Protein AF-A0A948FLT1-F1 (afdb_monomer)

Sequence (297 aa):
MRNCTRHIGRLGTGLVLLALLFSCSDPNAQAPTENQVHGSGWDSAHGALSVADPFGCTSCHGTDYTGSGGAVSCYSCHYDGPPFSAHPANWTSPFTDHRAYVNANGFSSCSLSACHGASPFVGGGLTAPSCGTADYTNNSGSTFTCHAGHISGPNWLLPAAHVADAINDITRCWTCHALTAPSPIPAATTCRVCHAASDPFMVQGSCSSCHNNPPDGNGPAGNVRPNRSGEHNRHVNGEGFGCATCHQGFGSDTLGHWYPDPLTPADVQFAATIAMTYDGTNCNGTCHGKNHNPESW

Radius of gyration: 36.01 Å; Cα contacts (8 Å, |Δi|>4): 371; chains: 1; bounding box: 111×36×107 Å

pLDDT: mean 72.48, std 13.18, range [30.59, 91.06]

Structure (mmCIF, N/CA/C/O backbone):
data_AF-A0A948FLT1-F1
#
_entry.id   AF-A0A948FLT1-F1
#
loop_
_atom_site.group_PDB
_atom_site.id
_atom_site.type_symbol
_atom_site.label_atom_id
_atom_site.label_alt_id
_atom_site.label_comp_id
_atom_site.label_asym_id
_atom_site.label_entity_id
_atom_site.label_seq_id
_atom_site.pdbx_PDB_ins_code
_atom_site.Cartn_x
_atom_site.Cartn_y
_atom_site.Cartn_z
_atom_site.occupancy
_atom_site.B_iso_or_equiv
_atom_site.auth_seq_id
_atom_site.auth_comp_id
_atom_site.auth_asym_id
_atom_site.auth_atom_id
_atom_site.pdbx_PDB_model_num
ATOM 1 N N . MET A 1 1 ? 78.918 20.698 -62.521 1.00 34.88 1 MET A N 1
ATOM 2 C CA . MET A 1 1 ? 78.759 20.779 -63.991 1.00 34.88 1 MET A CA 1
ATOM 3 C C . MET A 1 1 ? 78.134 19.480 -64.473 1.00 34.88 1 MET A C 1
ATOM 5 O O . MET A 1 1 ? 78.440 18.448 -63.900 1.00 34.88 1 MET A O 1
ATOM 9 N N . ARG A 1 2 ? 77.197 19.596 -65.421 1.00 41.81 2 ARG A N 1
ATOM 10 C CA . ARG A 1 2 ? 76.353 18.578 -66.081 1.00 41.81 2 ARG A CA 1
ATOM 11 C C . ARG A 1 2 ? 76.831 17.119 -65.972 1.00 41.81 2 ARG A C 1
ATOM 13 O O . ARG A 1 2 ? 77.979 16.843 -66.284 1.00 41.81 2 ARG A O 1
ATOM 20 N N . ASN A 1 3 ? 75.900 16.194 -65.716 1.00 30.59 3 ASN A N 1
ATOM 21 C CA . ASN A 1 3 ? 75.548 15.199 -66.732 1.00 30.59 3 ASN A CA 1
ATOM 22 C C . ASN A 1 3 ? 74.251 14.450 -66.411 1.00 30.59 3 ASN A C 1
ATOM 24 O O . ASN A 1 3 ? 74.023 13.962 -65.312 1.00 30.59 3 ASN A O 1
ATOM 28 N N . CYS A 1 4 ? 73.411 14.399 -67.438 1.00 37.47 4 CYS A N 1
ATOM 29 C CA . CYS A 1 4 ? 72.173 13.654 -67.536 1.00 37.47 4 CYS A CA 1
ATOM 30 C C . CYS A 1 4 ? 72.506 12.360 -68.291 1.00 37.47 4 CYS A C 1
ATOM 32 O O . CYS A 1 4 ? 73.076 12.436 -69.378 1.00 37.47 4 CYS A O 1
ATOM 34 N N . THR A 1 5 ? 72.181 11.188 -67.748 1.00 44.03 5 THR A N 1
ATOM 35 C CA . THR A 1 5 ? 72.150 9.933 -68.515 1.00 44.03 5 THR A CA 1
ATOM 36 C C . THR A 1 5 ? 70.993 9.065 -68.037 1.00 44.03 5 THR A C 1
ATOM 38 O O . THR A 1 5 ? 70.768 8.875 -66.846 1.00 44.03 5 THR A O 1
ATOM 41 N N . ARG A 1 6 ? 70.213 8.613 -69.021 1.00 44.50 6 ARG A N 1
ATOM 42 C CA . ARG A 1 6 ? 69.030 7.759 -68.910 1.00 44.50 6 ARG A CA 1
ATOM 43 C C . ARG A 1 6 ? 69.408 6.346 -68.463 1.00 44.50 6 ARG A C 1
ATOM 45 O O . ARG A 1 6 ? 70.319 5.765 -69.042 1.00 44.50 6 ARG A O 1
ATOM 52 N N . HIS A 1 7 ? 68.569 5.739 -67.627 1.00 35.59 7 HIS A N 1
ATOM 53 C CA . HIS A 1 7 ? 68.335 4.296 -67.664 1.00 35.59 7 HIS A CA 1
ATOM 54 C C . HIS A 1 7 ? 66.838 4.016 -67.818 1.00 35.59 7 HIS A C 1
ATOM 56 O O . HIS A 1 7 ? 66.019 4.398 -66.989 1.00 35.59 7 HIS A O 1
ATOM 62 N N . ILE A 1 8 ? 66.501 3.371 -68.934 1.00 49.19 8 ILE A N 1
ATOM 63 C CA . ILE A 1 8 ? 65.224 2.702 -69.186 1.00 49.19 8 ILE A CA 1
ATOM 64 C C . ILE A 1 8 ? 65.390 1.274 -68.658 1.00 49.19 8 ILE A C 1
ATOM 66 O O . ILE A 1 8 ? 66.341 0.596 -69.046 1.00 49.19 8 ILE A O 1
ATOM 70 N N . GLY A 1 9 ? 64.478 0.813 -67.800 1.00 35.22 9 GLY A N 1
ATOM 71 C CA . GLY A 1 9 ? 64.552 -0.522 -67.208 1.00 35.22 9 GLY A CA 1
ATOM 72 C C . GLY A 1 9 ? 63.243 -0.989 -66.571 1.00 35.22 9 GLY A C 1
ATOM 73 O O . GLY A 1 9 ? 63.087 -0.893 -65.368 1.00 35.22 9 GLY A O 1
ATOM 74 N N . ARG A 1 10 ? 62.342 -1.484 -67.429 1.00 43.59 10 ARG A N 1
ATOM 75 C CA . ARG A 1 10 ? 61.400 -2.614 -67.263 1.00 43.59 10 ARG A CA 1
ATOM 76 C C . ARG A 1 10 ? 60.560 -2.774 -65.976 1.00 43.59 10 ARG A C 1
ATOM 78 O O . ARG A 1 10 ? 61.074 -3.039 -64.903 1.00 43.59 10 ARG A O 1
ATOM 85 N N . LEU A 1 11 ? 59.242 -2.803 -66.222 1.00 48.34 11 LEU A N 1
ATOM 86 C CA . LEU A 1 11 ? 58.204 -3.685 -65.663 1.00 48.34 11 LEU A CA 1
ATOM 87 C C . LEU A 1 11 ? 58.376 -4.177 -64.215 1.00 48.34 11 LEU A C 1
ATOM 89 O O . LEU A 1 11 ? 59.078 -5.148 -63.953 1.00 48.34 11 LEU A O 1
ATOM 93 N N . GLY A 1 12 ? 57.559 -3.612 -63.328 1.00 38.34 12 GLY A N 1
ATOM 94 C CA . GLY A 1 12 ? 57.179 -4.214 -62.057 1.00 38.34 12 GLY A CA 1
ATOM 95 C C . GLY A 1 12 ? 55.702 -3.944 -61.799 1.00 38.34 12 GLY A C 1
ATOM 96 O O . GLY A 1 12 ? 55.329 -2.879 -61.322 1.00 38.34 12 GLY A O 1
ATOM 97 N N . THR A 1 13 ? 54.856 -4.901 -62.170 1.00 54.09 13 THR A N 1
ATOM 98 C CA . THR A 1 13 ? 53.480 -5.056 -61.688 1.00 54.09 13 THR A CA 1
ATOM 99 C C . THR A 1 13 ? 53.476 -5.032 -60.160 1.00 54.09 13 THR A C 1
ATOM 101 O O . THR A 1 13 ? 53.861 -6.011 -59.528 1.00 54.09 13 THR A O 1
ATOM 104 N N . GLY A 1 14 ? 53.087 -3.913 -59.559 1.00 47.12 14 GLY A N 1
ATOM 105 C CA . GLY A 1 14 ? 53.150 -3.756 -58.108 1.00 47.12 14 GLY A CA 1
ATOM 106 C C . GLY A 1 14 ? 52.466 -2.487 -57.636 1.00 47.12 14 GLY A C 1
ATOM 107 O O . GLY A 1 14 ? 53.088 -1.673 -56.969 1.00 47.12 14 GLY A O 1
ATOM 108 N N . LEU A 1 15 ? 51.207 -2.276 -58.029 1.00 50.47 15 LEU A N 1
ATOM 109 C CA . LEU A 1 15 ? 50.424 -1.146 -57.523 1.00 50.47 15 LEU A CA 1
ATOM 110 C C . LEU A 1 15 ? 48.911 -1.423 -57.541 1.00 50.47 15 LEU A C 1
ATOM 112 O O . LEU A 1 15 ? 48.149 -0.631 -58.076 1.00 50.47 15 LEU A O 1
ATOM 116 N N . VAL A 1 16 ? 48.460 -2.571 -57.019 1.00 51.06 16 VAL A N 1
ATOM 117 C CA . VAL A 1 16 ? 47.007 -2.842 -56.868 1.00 51.06 16 VAL A CA 1
ATOM 118 C C . VAL A 1 16 ? 46.646 -3.489 -55.517 1.00 51.06 16 VAL A C 1
ATOM 120 O O . VAL A 1 16 ? 45.511 -3.890 -55.312 1.00 51.06 16 VAL A O 1
ATOM 123 N N . LEU A 1 17 ? 47.558 -3.579 -54.541 1.00 50.75 17 LEU A N 1
ATOM 124 C CA . LEU A 1 17 ? 47.266 -4.298 -53.285 1.00 50.75 17 LEU A CA 1
ATOM 125 C C . LEU A 1 17 ? 47.621 -3.545 -51.997 1.00 50.75 17 LEU A C 1
ATOM 127 O O . LEU A 1 17 ? 48.023 -4.148 -51.009 1.00 50.75 17 LEU A O 1
ATOM 131 N N . LEU A 1 18 ? 47.438 -2.223 -51.978 1.00 48.62 18 LEU A N 1
ATOM 132 C CA . LEU A 1 18 ? 47.536 -1.454 -50.733 1.00 48.62 18 LEU A CA 1
ATOM 133 C C . LEU A 1 18 ? 46.540 -0.285 -50.696 1.00 48.62 18 LEU A C 1
ATOM 135 O O . LEU A 1 18 ? 46.912 0.862 -50.483 1.00 48.62 18 LEU A O 1
ATOM 139 N N . ALA A 1 19 ? 45.263 -0.578 -50.952 1.00 47.78 19 ALA A N 1
ATOM 140 C CA . ALA A 1 19 ? 44.167 0.391 -50.838 1.00 47.78 19 ALA A CA 1
ATOM 141 C C . ALA A 1 19 ? 42.878 -0.242 -50.272 1.00 47.78 19 ALA A C 1
ATOM 143 O O . ALA A 1 19 ? 41.779 0.134 -50.659 1.00 47.78 19 ALA A O 1
ATOM 144 N N . LEU A 1 20 ? 43.005 -1.228 -49.374 1.00 49.44 20 LEU A N 1
ATOM 145 C CA . LEU A 1 20 ? 41.867 -1.894 -48.713 1.00 49.44 20 LEU A CA 1
ATOM 146 C C . LEU A 1 20 ? 41.862 -1.737 -47.182 1.00 49.44 20 LEU A C 1
ATOM 148 O O . LEU A 1 20 ? 41.119 -2.433 -46.504 1.00 49.44 20 LEU A O 1
ATOM 152 N N . LEU A 1 21 ? 42.674 -0.835 -46.618 1.00 45.16 21 LEU A N 1
ATOM 153 C CA . LEU A 1 21 ? 42.799 -0.685 -45.158 1.00 45.16 21 LEU A CA 1
ATOM 154 C C . LEU A 1 21 ? 42.223 0.612 -44.574 1.00 45.16 21 LEU A C 1
ATOM 156 O O . LEU A 1 21 ? 42.451 0.887 -43.404 1.00 45.16 21 LEU A O 1
ATOM 160 N N . PHE A 1 22 ? 41.421 1.372 -45.325 1.00 45.44 22 PHE A N 1
ATOM 161 C CA . PHE A 1 22 ? 40.726 2.543 -44.776 1.00 45.44 22 PHE A CA 1
ATOM 162 C C . PHE A 1 22 ? 39.323 2.700 -45.373 1.00 45.44 22 PHE A C 1
ATOM 164 O O . PHE A 1 22 ? 39.068 3.593 -46.173 1.00 45.44 22 PHE A O 1
ATOM 171 N N . SER A 1 23 ? 38.401 1.823 -44.971 1.00 39.56 23 SER A N 1
ATOM 172 C CA . SER A 1 23 ? 36.954 2.083 -45.081 1.00 39.56 23 SER A CA 1
ATOM 173 C C . SER A 1 23 ? 36.306 2.289 -43.712 1.00 39.56 23 SER A C 1
ATOM 175 O O . SER A 1 23 ? 35.131 1.991 -43.530 1.00 39.56 23 SER A O 1
ATOM 177 N N . CYS A 1 24 ? 37.049 2.839 -42.750 1.00 40.84 24 CYS A N 1
ATOM 178 C CA . CYS A 1 24 ? 36.410 3.521 -41.631 1.00 40.84 24 CYS A CA 1
ATOM 179 C C . CYS A 1 24 ? 35.941 4.874 -42.164 1.00 40.84 24 CYS A C 1
ATOM 181 O O . CYS A 1 24 ? 36.761 5.741 -42.457 1.00 40.84 24 CYS A O 1
ATOM 183 N N . SER A 1 25 ? 34.636 5.003 -42.393 1.00 48.06 25 SER A N 1
ATOM 184 C CA . SER A 1 25 ? 34.031 6.238 -42.870 1.00 48.06 25 SER A CA 1
ATOM 185 C C . SER A 1 25 ? 34.196 7.332 -41.818 1.00 48.06 25 SER A C 1
ATOM 187 O O . SER A 1 25 ? 33.528 7.305 -40.784 1.00 48.06 25 SER A O 1
ATOM 189 N N . ASP A 1 26 ? 35.040 8.317 -42.117 1.00 53.09 26 ASP A N 1
ATOM 190 C CA . ASP A 1 26 ? 34.836 9.682 -41.638 1.00 53.09 26 ASP A CA 1
ATOM 191 C C . ASP A 1 26 ? 33.372 10.101 -41.893 1.00 53.09 26 ASP A C 1
ATOM 193 O O . ASP A 1 26 ? 32.748 9.562 -42.820 1.00 53.09 26 ASP A O 1
ATOM 197 N N . PRO A 1 27 ? 32.802 11.034 -41.102 1.00 46.62 27 PRO A N 1
ATOM 198 C CA . PRO A 1 27 ? 31.441 11.525 -41.302 1.00 46.62 27 PRO A CA 1
ATOM 199 C C . PRO A 1 27 ? 31.258 11.916 -42.769 1.00 46.62 27 PRO A C 1
ATOM 201 O O . PRO A 1 27 ? 31.844 12.882 -43.260 1.00 46.62 27 PRO A O 1
ATOM 204 N N . ASN A 1 28 ? 30.505 11.097 -43.505 1.00 52.88 28 ASN A N 1
ATOM 205 C CA . ASN A 1 28 ? 30.269 11.354 -44.915 1.00 52.88 28 ASN A CA 1
ATOM 206 C C . ASN A 1 28 ? 29.386 12.608 -45.028 1.00 52.88 28 ASN A C 1
ATOM 208 O O . ASN A 1 28 ? 28.636 12.934 -44.115 1.00 52.88 28 ASN A O 1
ATOM 212 N N . ALA A 1 29 ? 29.448 13.336 -46.142 1.00 47.59 29 ALA A N 1
ATOM 213 C CA . ALA A 1 29 ? 28.635 14.546 -46.328 1.00 47.59 29 ALA A CA 1
ATOM 214 C C . ALA A 1 29 ? 27.115 14.267 -46.417 1.00 47.59 29 ALA A C 1
ATOM 216 O O . ALA A 1 29 ? 26.326 15.198 -46.563 1.00 47.59 29 ALA A O 1
ATOM 217 N N . GLN A 1 30 ? 26.705 12.996 -46.355 1.00 50.03 30 GLN A N 1
ATOM 218 C CA . GLN A 1 30 ? 25.319 12.552 -46.211 1.00 50.03 30 GLN A CA 1
ATOM 219 C C . GLN A 1 30 ? 24.973 12.189 -44.753 1.00 50.03 30 GLN A C 1
ATOM 221 O O . GLN A 1 30 ? 23.825 11.843 -44.483 1.00 50.03 30 GLN A O 1
ATOM 226 N N . ALA A 1 31 ? 25.931 12.274 -43.822 1.00 47.16 31 ALA A N 1
ATOM 227 C CA . ALA A 1 31 ? 25.725 12.086 -42.399 1.00 47.16 31 ALA A CA 1
ATOM 228 C C . ALA A 1 31 ? 24.910 13.284 -41.902 1.00 47.16 31 ALA A C 1
ATOM 230 O O . ALA A 1 31 ? 25.344 14.432 -42.054 1.00 47.16 31 ALA A O 1
ATOM 231 N N . PRO A 1 32 ? 23.708 13.053 -41.361 1.00 50.38 32 PRO A N 1
ATOM 232 C CA . PRO A 1 32 ? 22.897 14.139 -40.843 1.00 50.38 32 PRO A CA 1
ATOM 233 C C . PRO A 1 32 ? 23.624 14.844 -39.696 1.00 50.38 32 PRO A C 1
ATOM 235 O O . PRO A 1 32 ? 24.485 14.258 -39.039 1.00 50.38 32 PRO A O 1
ATOM 238 N N . THR A 1 33 ? 23.294 16.114 -39.459 1.00 51.56 33 THR A N 1
ATOM 239 C CA . THR A 1 33 ? 23.875 16.887 -38.351 1.00 51.56 33 THR A CA 1
ATOM 240 C C . THR A 1 33 ? 23.668 16.153 -37.020 1.00 51.56 33 THR A C 1
ATOM 242 O O . THR A 1 33 ? 22.725 15.368 -36.905 1.00 51.56 33 THR A O 1
ATOM 245 N N . GLU A 1 34 ? 24.512 16.425 -36.012 1.00 51.41 34 GLU A N 1
ATOM 246 C CA . GLU A 1 34 ? 24.542 15.743 -34.694 1.00 51.41 34 GLU A CA 1
ATOM 247 C C . GLU A 1 34 ? 23.172 15.606 -33.988 1.00 51.41 34 GLU A C 1
ATOM 249 O O . GLU A 1 34 ? 23.044 14.830 -33.047 1.00 51.41 34 GLU A O 1
ATOM 254 N N . ASN A 1 35 ? 22.126 16.287 -34.471 1.00 51.88 35 ASN A N 1
ATOM 255 C CA . ASN A 1 35 ? 20.781 16.256 -33.910 1.00 51.88 35 ASN A CA 1
ATOM 256 C C . ASN A 1 35 ? 19.708 15.545 -34.765 1.00 51.88 35 ASN A C 1
ATOM 258 O O . ASN A 1 35 ? 18.571 15.481 -34.303 1.00 51.88 35 ASN A O 1
ATOM 262 N N . GLN A 1 36 ? 19.980 15.045 -35.984 1.00 59.56 36 GLN A N 1
ATOM 263 C CA . GLN A 1 36 ? 18.919 14.499 -36.864 1.00 59.56 36 GLN A CA 1
ATOM 264 C C . GLN A 1 36 ? 19.339 13.331 -37.778 1.00 59.56 36 GLN A C 1
ATOM 266 O O . GLN A 1 36 ? 18.985 13.307 -38.955 1.00 59.56 36 GLN A O 1
ATOM 271 N N . VAL A 1 37 ? 20.033 12.310 -37.256 1.00 66.94 37 VAL A N 1
ATOM 272 C CA . VAL A 1 37 ? 20.274 11.064 -38.028 1.00 66.94 37 VAL A CA 1
ATOM 273 C C . VAL A 1 37 ? 18.980 10.283 -38.303 1.00 66.94 37 VAL A C 1
ATOM 275 O O . VAL A 1 37 ? 18.883 9.533 -39.271 1.00 66.94 37 VAL A O 1
ATOM 278 N N . HIS A 1 38 ? 17.943 10.535 -37.505 1.00 72.81 38 HIS A N 1
ATOM 279 C CA . HIS A 1 38 ? 16.623 9.951 -37.668 1.00 72.81 38 HIS A CA 1
ATOM 280 C C . HIS A 1 38 ? 15.541 11.037 -37.660 1.00 72.81 38 HIS A C 1
ATOM 282 O O . HIS A 1 38 ? 15.692 12.081 -37.023 1.00 72.81 38 HIS A O 1
ATOM 288 N N . GLY A 1 39 ? 14.446 10.794 -38.383 1.00 69.69 39 GLY A N 1
ATOM 289 C CA . GLY A 1 39 ? 13.296 11.698 -38.411 1.00 69.69 39 GLY A CA 1
ATOM 290 C C . GLY A 1 39 ? 12.566 11.780 -37.065 1.00 69.69 39 GLY A C 1
ATOM 291 O O . GLY A 1 39 ? 12.748 10.948 -36.176 1.00 69.69 39 GLY A O 1
ATOM 292 N N . SER A 1 40 ? 11.699 12.783 -36.922 1.00 70.56 40 SER A N 1
ATOM 293 C CA . SER A 1 40 ? 10.804 12.914 -35.766 1.00 70.56 40 SER A CA 1
ATOM 294 C C . SER A 1 40 ? 9.967 11.644 -35.562 1.00 70.56 40 SER A C 1
ATOM 296 O O . SER A 1 40 ? 9.388 11.146 -36.528 1.00 70.56 40 SER A O 1
ATOM 298 N N . GLY A 1 41 ? 9.866 11.151 -34.323 1.00 67.81 41 GLY A N 1
ATOM 299 C CA . GLY A 1 41 ? 9.127 9.923 -33.997 1.00 67.81 41 GLY A CA 1
ATOM 300 C C . GLY A 1 41 ? 9.925 8.629 -34.193 1.00 67.81 41 GLY A C 1
ATOM 301 O O . GLY A 1 41 ? 9.350 7.543 -34.125 1.00 67.81 41 GLY A O 1
ATOM 302 N N . TRP A 1 42 ? 11.239 8.722 -34.444 1.00 76.62 42 TRP A N 1
ATOM 303 C CA . TRP A 1 42 ? 12.124 7.557 -34.532 1.00 76.62 42 TRP A CA 1
ATOM 304 C C . TRP A 1 42 ? 12.036 6.657 -33.306 1.00 76.62 42 TRP A C 1
ATOM 306 O O . TRP A 1 42 ? 11.994 5.448 -33.452 1.00 76.62 42 TRP A O 1
ATOM 316 N N . ASP A 1 43 ? 11.950 7.232 -32.115 1.00 71.19 43 ASP A N 1
ATOM 317 C CA . ASP A 1 43 ? 11.829 6.520 -30.846 1.00 71.19 43 ASP A CA 1
ATOM 318 C C . ASP A 1 43 ? 10.606 5.583 -30.817 1.00 71.19 43 ASP A C 1
ATOM 320 O O . ASP A 1 43 ? 10.691 4.459 -30.328 1.00 71.19 43 ASP A O 1
ATOM 324 N N . SER A 1 44 ? 9.504 5.994 -31.451 1.00 69.00 44 SER A N 1
ATOM 325 C CA . SER A 1 44 ? 8.294 5.175 -31.601 1.00 69.00 44 SER A CA 1
ATOM 326 C C . SER A 1 44 ? 8.413 4.094 -32.688 1.00 69.00 44 SER A C 1
ATOM 328 O O . SER A 1 44 ? 7.751 3.062 -32.606 1.00 69.00 44 SER A O 1
ATOM 330 N N . ALA A 1 45 ? 9.250 4.303 -33.710 1.00 74.62 45 ALA A N 1
ATOM 331 C CA . ALA A 1 45 ? 9.446 3.365 -34.823 1.00 74.62 45 ALA A CA 1
ATOM 332 C C . ALA A 1 45 ? 10.680 2.452 -34.660 1.00 74.62 45 ALA A C 1
ATOM 334 O O . ALA A 1 45 ? 10.790 1.433 -35.343 1.00 74.62 45 ALA A O 1
ATOM 335 N N . HIS A 1 46 ? 11.597 2.797 -33.755 1.00 82.50 46 HIS A N 1
ATOM 336 C CA . HIS A 1 46 ? 12.934 2.223 -33.606 1.00 82.50 46 HIS A CA 1
ATOM 337 C C . HIS A 1 46 ? 12.909 0.700 -33.461 1.00 82.50 46 HIS A C 1
ATOM 339 O O . HIS A 1 46 ? 13.589 0.005 -34.212 1.00 82.50 46 HIS A O 1
ATOM 345 N N . GLY A 1 47 ? 12.083 0.176 -32.550 1.00 78.00 47 GLY A N 1
ATOM 346 C CA . GLY A 1 47 ? 11.996 -1.266 -32.311 1.00 78.00 47 GLY A CA 1
ATOM 347 C C . GLY A 1 47 ? 11.476 -2.052 -33.520 1.00 78.00 47 GLY A C 1
ATOM 348 O O . GLY A 1 47 ? 11.951 -3.147 -33.795 1.00 78.00 47 GLY A O 1
ATOM 349 N N . ALA A 1 48 ? 10.531 -1.494 -34.282 1.00 78.19 48 ALA A N 1
ATOM 350 C CA . ALA A 1 48 ? 10.017 -2.151 -35.485 1.00 78.19 48 ALA A CA 1
ATOM 351 C C . ALA A 1 48 ? 11.056 -2.151 -36.618 1.00 78.19 48 ALA A C 1
ATOM 353 O O . ALA A 1 48 ? 11.199 -3.146 -37.328 1.00 78.19 48 ALA A O 1
ATOM 354 N N . LEU A 1 49 ? 11.804 -1.052 -36.763 1.00 80.38 49 LEU A N 1
ATOM 355 C CA . LEU A 1 49 ? 12.871 -0.926 -37.756 1.00 80.38 49 LEU A CA 1
ATOM 356 C C . LEU A 1 49 ? 14.052 -1.860 -37.451 1.00 80.38 49 LEU A C 1
ATOM 358 O O . LEU A 1 49 ? 14.555 -2.507 -38.367 1.00 80.38 49 LEU A O 1
ATOM 362 N N . SER A 1 50 ? 14.455 -1.989 -36.182 1.00 80.25 50 SER A N 1
ATOM 363 C CA . SER A 1 50 ? 15.557 -2.879 -35.790 1.00 80.25 50 SER A CA 1
ATOM 364 C C . SER A 1 50 ? 15.206 -4.362 -35.928 1.00 80.25 50 SER A C 1
ATOM 366 O O . SER A 1 50 ? 16.072 -5.162 -36.267 1.00 80.25 50 SER A O 1
ATOM 368 N N . VAL A 1 51 ? 13.939 -4.745 -35.729 1.00 78.56 51 VAL A N 1
ATOM 369 C CA . VAL A 1 51 ? 13.463 -6.115 -35.993 1.00 78.56 51 VAL A CA 1
ATOM 370 C C . VAL A 1 51 ? 13.439 -6.420 -37.493 1.00 78.56 51 VAL A C 1
ATOM 372 O O . VAL A 1 51 ? 13.723 -7.550 -37.888 1.00 78.56 51 VAL A O 1
ATOM 375 N N . ALA A 1 52 ? 13.103 -5.433 -38.327 1.00 84.69 52 ALA A N 1
ATOM 376 C CA . ALA A 1 52 ? 13.036 -5.606 -39.775 1.00 84.69 52 ALA A CA 1
ATOM 377 C C . ALA A 1 52 ? 14.423 -5.772 -40.420 1.00 84.69 52 ALA A C 1
ATOM 379 O O . ALA A 1 52 ? 14.575 -6.612 -41.307 1.00 84.69 52 ALA A O 1
ATOM 380 N N . ASP A 1 53 ? 15.421 -4.995 -39.983 1.00 84.75 53 ASP A N 1
ATOM 381 C CA . ASP A 1 53 ? 16.799 -5.087 -40.483 1.00 84.75 53 ASP A CA 1
ATOM 382 C C . ASP A 1 53 ? 17.843 -4.662 -39.423 1.00 84.75 53 ASP A C 1
ATOM 384 O O . ASP A 1 53 ? 18.315 -3.522 -39.422 1.00 84.75 53 ASP A O 1
ATOM 388 N N . PRO A 1 54 ? 18.260 -5.574 -38.524 1.00 82.50 54 PRO A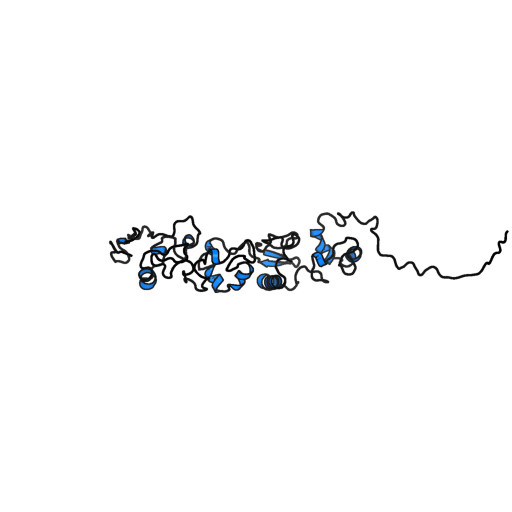 N 1
ATOM 389 C CA . PRO A 1 54 ? 19.261 -5.266 -37.502 1.00 82.50 54 PRO A CA 1
ATOM 390 C C . PRO A 1 54 ? 20.685 -5.145 -38.068 1.00 82.50 54 PRO A C 1
ATOM 392 O O . PRO A 1 54 ? 21.566 -4.599 -37.402 1.00 82.50 54 PRO A O 1
ATOM 395 N N . PHE A 1 55 ? 20.951 -5.668 -39.269 1.00 86.94 55 PHE A N 1
ATOM 396 C CA . PHE A 1 55 ? 22.284 -5.622 -39.877 1.00 86.94 55 PHE A CA 1
ATOM 397 C C . PHE A 1 55 ? 22.530 -4.292 -40.591 1.00 86.94 55 PHE A C 1
ATOM 399 O O . PHE A 1 55 ? 23.645 -3.779 -40.547 1.00 86.94 55 PHE A O 1
ATOM 406 N N . GLY A 1 56 ? 21.499 -3.674 -41.174 1.00 85.12 56 GLY A N 1
ATOM 407 C CA . GLY A 1 56 ? 21.603 -2.334 -41.760 1.00 85.12 56 GLY A CA 1
ATOM 408 C C . GLY A 1 56 ? 22.122 -1.282 -40.768 1.00 85.12 56 GLY A C 1
ATOM 409 O O . GLY A 1 56 ? 22.899 -0.394 -41.136 1.00 85.12 56 GLY A O 1
ATOM 410 N N . CYS A 1 57 ? 21.782 -1.436 -39.484 1.00 83.94 57 CYS A N 1
ATOM 411 C CA . CYS A 1 57 ? 22.190 -0.538 -38.405 1.00 83.94 57 CYS A CA 1
ATOM 412 C C . CYS A 1 57 ? 23.691 -0.603 -38.068 1.00 83.94 57 CYS A C 1
ATOM 414 O O . CYS A 1 57 ? 24.239 0.391 -37.586 1.00 83.94 57 CYS A O 1
ATOM 416 N N . THR A 1 58 ? 24.391 -1.717 -38.335 1.00 87.06 58 THR A N 1
ATOM 417 C CA . THR A 1 58 ? 25.800 -1.889 -37.915 1.00 87.06 58 THR A CA 1
ATOM 418 C C . THR A 1 58 ? 26.759 -0.942 -38.632 1.00 87.06 58 THR A C 1
ATOM 420 O O . THR A 1 58 ? 27.864 -0.697 -38.153 1.00 87.06 58 THR A O 1
ATOM 423 N N . SER A 1 59 ? 26.340 -0.406 -39.781 1.00 83.12 59 SER A N 1
ATOM 424 C CA . SER A 1 59 ? 27.106 0.567 -40.565 1.00 83.12 59 SER A CA 1
ATOM 425 C C . SER A 1 59 ? 27.411 1.853 -39.786 1.00 83.12 59 SER A C 1
ATOM 427 O O . SER A 1 59 ? 28.496 2.409 -39.938 1.00 83.12 59 SER A O 1
ATOM 429 N N . CYS A 1 60 ? 26.498 2.282 -38.908 1.00 83.38 60 CYS A N 1
ATOM 430 C CA . CYS A 1 60 ? 26.674 3.454 -38.045 1.00 83.38 60 CYS A CA 1
ATOM 431 C C . CYS A 1 60 ? 26.779 3.084 -36.560 1.00 83.38 60 CYS A C 1
ATOM 433 O O . CYS A 1 60 ? 27.516 3.730 -35.828 1.00 83.38 60 CYS A O 1
ATOM 435 N N . HIS A 1 61 ? 26.095 2.031 -36.105 1.00 86.00 61 HIS A N 1
ATOM 436 C CA . HIS A 1 61 ? 26.061 1.636 -34.689 1.00 86.00 61 HIS A CA 1
ATOM 437 C C . HIS A 1 61 ? 27.146 0.618 -34.298 1.00 86.00 61 HIS A C 1
ATOM 439 O O . HIS A 1 61 ? 27.192 0.185 -33.149 1.00 86.00 61 HIS A O 1
ATOM 445 N N . GLY A 1 62 ? 28.037 0.264 -35.228 1.00 88.12 62 GLY A N 1
ATOM 446 C CA . GLY A 1 62 ? 29.103 -0.713 -35.014 1.00 88.12 62 GLY A CA 1
ATOM 447 C C . GLY A 1 62 ? 28.642 -2.152 -35.244 1.00 88.12 62 GLY A C 1
ATOM 448 O O . GLY A 1 62 ? 27.474 -2.493 -35.066 1.00 88.12 62 GLY A O 1
ATOM 449 N N . THR A 1 63 ? 29.569 -3.024 -35.645 1.00 87.75 63 THR A N 1
ATOM 450 C CA . THR A 1 63 ? 29.295 -4.457 -35.870 1.00 87.75 63 THR A CA 1
ATOM 451 C C . THR A 1 63 ? 28.988 -5.222 -34.588 1.00 87.75 63 THR A C 1
ATOM 453 O O . THR A 1 63 ? 28.425 -6.310 -34.643 1.00 87.75 63 THR A O 1
ATOM 456 N N . ASP A 1 64 ? 29.383 -4.669 -33.446 1.00 88.19 64 ASP A N 1
ATOM 457 C CA . ASP A 1 64 ? 29.103 -5.181 -32.108 1.00 88.19 64 ASP A CA 1
ATOM 458 C C . ASP A 1 64 ? 27.960 -4.424 -31.413 1.00 88.19 64 ASP A C 1
ATOM 460 O O . ASP A 1 64 ? 27.606 -4.777 -30.290 1.00 88.19 64 ASP A O 1
ATOM 464 N N . TYR A 1 65 ? 27.372 -3.424 -32.083 1.00 88.88 65 TYR A N 1
ATOM 465 C CA . TYR A 1 65 ? 26.293 -2.570 -31.587 1.00 88.88 65 TYR A CA 1
ATOM 466 C C . TYR A 1 65 ? 26.659 -1.676 -30.392 1.00 88.88 65 TYR A C 1
ATOM 468 O O . TYR A 1 65 ? 25.770 -1.171 -29.701 1.00 88.88 65 TYR A O 1
ATOM 476 N N . THR A 1 66 ? 27.951 -1.449 -30.135 1.00 88.81 66 THR A N 1
ATOM 477 C CA . THR A 1 66 ? 28.405 -0.586 -29.029 1.00 88.81 66 THR A CA 1
ATOM 478 C C . THR A 1 66 ? 28.445 0.906 -29.385 1.00 88.81 66 THR A C 1
ATOM 480 O O . THR A 1 66 ? 28.712 1.736 -28.515 1.00 88.81 66 THR A O 1
ATOM 483 N N . GLY A 1 67 ? 28.090 1.261 -30.625 1.00 85.50 67 GLY A N 1
ATOM 484 C CA . GLY A 1 67 ? 28.137 2.619 -31.166 1.00 85.50 67 GLY A CA 1
ATOM 485 C C . GLY A 1 67 ? 29.438 2.907 -31.927 1.00 85.50 67 GLY A C 1
ATOM 486 O O . GLY A 1 67 ? 30.495 2.361 -31.625 1.00 85.50 67 GLY A O 1
ATOM 487 N N . SER A 1 68 ? 29.377 3.783 -32.934 1.00 80.06 68 SER A N 1
ATOM 488 C CA . SER A 1 68 ? 30.546 4.258 -33.690 1.00 80.06 68 SER A CA 1
ATOM 489 C C . SER A 1 68 ? 30.364 5.720 -34.098 1.00 80.06 68 SER A C 1
ATOM 491 O O . SER A 1 68 ? 29.260 6.136 -34.439 1.00 80.06 68 SER A O 1
ATOM 493 N N . GLY A 1 69 ? 31.433 6.522 -34.043 1.00 70.00 69 GLY A N 1
ATOM 494 C CA . GLY A 1 69 ? 31.449 7.884 -34.602 1.00 70.00 69 GLY A CA 1
ATOM 495 C C . GLY A 1 69 ? 30.359 8.838 -34.086 1.00 70.00 69 GLY A C 1
ATOM 496 O O . GLY A 1 69 ? 29.953 9.729 -34.823 1.00 70.00 69 GLY A O 1
ATOM 497 N N . GLY A 1 70 ? 29.865 8.639 -32.856 1.00 72.75 70 GLY A N 1
ATOM 498 C CA . GLY A 1 70 ? 28.774 9.421 -32.249 1.00 72.75 70 GLY A CA 1
ATOM 499 C C . GLY A 1 70 ? 27.407 8.723 -32.232 1.00 72.75 70 GLY A C 1
ATOM 500 O O . GLY A 1 70 ? 26.487 9.207 -31.577 1.00 72.75 70 GLY A O 1
ATOM 501 N N . ALA A 1 71 ? 27.264 7.568 -32.888 1.00 79.31 71 ALA A N 1
ATOM 502 C CA . ALA A 1 71 ? 26.058 6.753 -32.795 1.00 79.31 71 ALA A CA 1
ATOM 503 C C . ALA A 1 71 ? 25.918 6.099 -31.409 1.00 79.31 71 ALA A C 1
ATOM 505 O O . ALA A 1 71 ? 26.898 5.654 -30.810 1.00 79.31 71 ALA A O 1
ATOM 506 N N . VAL A 1 72 ? 24.679 6.016 -30.917 1.00 83.81 72 VAL A N 1
ATOM 507 C CA . VAL A 1 72 ? 24.345 5.416 -29.617 1.00 83.81 72 VAL A CA 1
ATOM 508 C C . VAL A 1 72 ? 24.559 3.897 -29.614 1.00 83.81 72 VAL A C 1
ATOM 510 O O . VAL A 1 72 ? 24.309 3.220 -30.613 1.00 83.81 72 VAL A O 1
ATOM 513 N N . SER A 1 73 ? 25.002 3.371 -28.471 1.00 86.75 73 SER A N 1
ATOM 514 C CA . SER A 1 73 ? 25.105 1.934 -28.197 1.00 86.75 73 SER A CA 1
ATOM 515 C C . SER A 1 73 ? 23.719 1.306 -28.051 1.00 86.75 73 SER A C 1
ATOM 517 O O . SER A 1 73 ? 22.912 1.807 -27.273 1.00 86.75 73 SER A O 1
ATOM 519 N N . CYS A 1 74 ? 23.444 0.169 -28.697 1.00 84.75 74 CYS A N 1
ATOM 520 C CA . CYS A 1 74 ? 22.207 -0.581 -28.435 1.00 84.75 74 CYS A CA 1
ATOM 521 C C . CYS A 1 74 ? 22.102 -0.982 -26.953 1.00 84.75 74 CYS A C 1
ATOM 523 O O . CYS A 1 74 ? 21.004 -1.001 -26.396 1.00 84.75 74 CYS A O 1
ATOM 525 N N . TYR A 1 75 ? 23.241 -1.187 -26.284 1.00 82.94 75 TYR A N 1
ATOM 526 C CA . TYR A 1 75 ? 23.315 -1.532 -24.86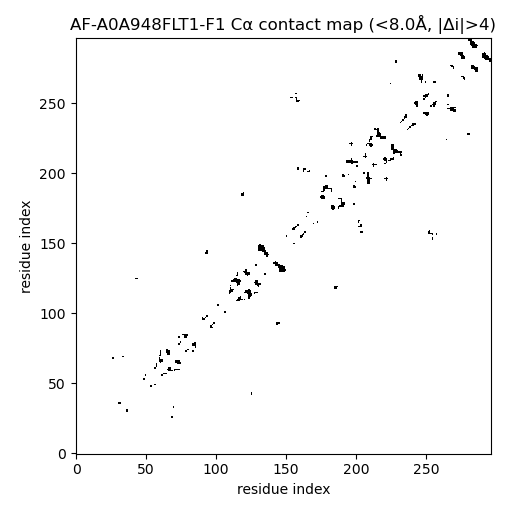3 1.00 82.94 75 TYR A CA 1
ATOM 527 C C . TYR A 1 75 ? 23.023 -0.367 -23.913 1.00 82.94 75 TYR A C 1
ATOM 529 O O . TYR A 1 75 ? 22.949 -0.576 -22.705 1.00 82.94 75 TYR A O 1
ATOM 537 N N . SER A 1 76 ? 22.819 0.856 -24.419 1.00 78.56 76 SER A N 1
ATOM 538 C CA . SER A 1 76 ? 22.342 1.957 -23.573 1.00 78.56 76 SER A CA 1
ATOM 539 C C . SER A 1 76 ? 20.896 1.755 -23.116 1.00 78.56 76 SER A C 1
ATOM 541 O O . SER A 1 76 ? 20.489 2.346 -22.120 1.00 78.56 76 SER A O 1
ATOM 543 N N . CYS A 1 77 ? 20.123 0.952 -23.857 1.00 75.75 77 CYS A N 1
ATOM 544 C CA . CYS A 1 77 ? 18.722 0.643 -23.561 1.00 75.75 77 CYS A CA 1
ATOM 545 C C . CYS A 1 77 ? 18.423 -0.868 -23.570 1.00 75.75 77 CYS A C 1
ATOM 547 O O . CYS A 1 77 ? 17.494 -1.304 -22.895 1.00 75.75 77 CYS A O 1
ATOM 549 N N . HIS A 1 78 ? 19.197 -1.671 -24.305 1.00 78.56 78 HIS A N 1
ATOM 550 C CA . HIS A 1 78 ? 19.068 -3.127 -24.381 1.00 78.56 78 HIS A CA 1
ATOM 551 C C . HIS A 1 78 ? 20.255 -3.807 -23.702 1.00 78.56 78 HIS A C 1
ATOM 553 O O . HIS A 1 78 ? 21.250 -4.132 -24.345 1.00 78.56 78 HIS A O 1
ATOM 559 N N . TYR A 1 79 ? 20.146 -4.013 -22.392 1.00 72.75 79 TYR A N 1
ATOM 560 C CA . TYR A 1 79 ? 21.224 -4.596 -21.587 1.00 72.75 79 TYR A CA 1
ATOM 561 C C . TYR A 1 79 ? 21.583 -6.030 -22.000 1.00 72.75 79 TYR A C 1
ATOM 563 O O . TYR A 1 79 ? 22.733 -6.433 -21.842 1.00 72.75 79 TYR A O 1
ATOM 571 N N . ASP A 1 80 ? 20.627 -6.750 -22.596 1.00 69.62 80 ASP A N 1
ATOM 572 C CA . ASP A 1 80 ? 20.809 -8.092 -23.136 1.00 69.62 80 ASP A CA 1
ATOM 573 C C . ASP A 1 80 ? 20.716 -8.060 -24.671 1.00 69.62 80 ASP A C 1
ATOM 575 O O . ASP A 1 80 ? 19.771 -7.502 -25.235 1.00 69.62 80 ASP A O 1
ATOM 579 N N . GLY A 1 81 ? 21.685 -8.668 -25.363 1.00 69.31 81 GLY A N 1
ATOM 580 C CA . GLY A 1 81 ? 21.628 -8.882 -26.810 1.00 69.31 81 GLY A CA 1
ATOM 581 C C . GLY A 1 81 ? 22.928 -9.405 -27.436 1.00 69.31 81 GLY A C 1
ATOM 582 O O . GLY A 1 81 ? 23.978 -9.343 -26.792 1.00 69.31 81 GLY A O 1
ATOM 583 N N . PRO A 1 82 ? 22.867 -9.916 -28.688 1.00 77.19 82 PRO A N 1
ATOM 584 C CA . PRO A 1 82 ? 21.662 -10.243 -29.472 1.00 77.19 82 PRO A CA 1
ATOM 585 C C . PRO A 1 82 ? 21.000 -11.571 -29.016 1.00 77.19 82 PRO A C 1
ATOM 587 O O . PRO A 1 82 ? 21.730 -12.518 -28.717 1.00 77.19 82 PRO A O 1
ATOM 590 N N . PRO A 1 83 ? 19.650 -11.709 -29.019 1.00 71.06 83 PRO A N 1
ATOM 591 C CA . PRO A 1 83 ? 18.638 -10.744 -29.467 1.00 71.06 83 PRO A CA 1
ATOM 592 C C . PRO A 1 83 ? 18.419 -9.605 -28.462 1.00 71.06 83 PRO A C 1
ATOM 594 O O . PRO A 1 83 ? 18.350 -9.843 -27.260 1.00 71.06 83 PRO A O 1
ATOM 597 N N . PHE A 1 84 ? 18.295 -8.374 -28.967 1.00 75.50 84 PHE A N 1
ATOM 598 C CA . PHE A 1 84 ? 18.111 -7.187 -28.132 1.00 75.50 84 PHE A CA 1
ATOM 599 C C . PHE A 1 84 ? 16.721 -7.167 -27.499 1.00 75.50 84 PHE A C 1
ATOM 601 O O . PHE A 1 84 ? 15.716 -7.035 -28.197 1.00 75.50 84 PHE A O 1
ATOM 608 N N . SER A 1 85 ? 16.665 -7.274 -26.173 1.00 73.12 85 SER A N 1
ATOM 609 C CA . SER A 1 85 ? 15.429 -7.124 -25.407 1.00 73.12 85 SER A CA 1
ATOM 610 C C . SER A 1 85 ? 15.685 -6.302 -24.150 1.00 73.12 85 SER A C 1
ATOM 612 O O . SER A 1 85 ? 16.714 -6.450 -23.503 1.00 73.12 85 SER A O 1
ATOM 614 N N . ALA A 1 86 ? 14.755 -5.407 -23.811 1.00 73.81 86 ALA A N 1
ATOM 615 C CA . ALA A 1 86 ? 14.822 -4.647 -22.557 1.00 73.81 86 ALA A CA 1
ATOM 616 C C . ALA A 1 86 ? 14.381 -5.489 -21.342 1.00 73.81 86 ALA A C 1
ATOM 618 O O . ALA A 1 86 ? 14.695 -5.148 -20.207 1.00 73.81 86 ALA A O 1
ATOM 619 N N . HIS A 1 87 ? 13.659 -6.591 -21.589 1.00 76.44 87 HIS A N 1
ATOM 620 C CA . HIS A 1 87 ? 13.165 -7.530 -20.580 1.00 76.44 87 HIS A CA 1
ATOM 621 C C . HIS A 1 87 ? 13.290 -8.983 -21.077 1.00 76.44 87 HIS A C 1
ATOM 623 O O . HIS A 1 87 ? 13.188 -9.220 -22.283 1.00 76.44 87 HIS A O 1
ATOM 629 N N . PRO A 1 88 ? 13.437 -9.988 -20.200 1.00 75.94 88 PRO A N 1
ATOM 630 C CA . PRO A 1 88 ? 13.383 -11.390 -20.609 1.00 75.94 88 PRO A CA 1
ATOM 631 C C . PRO A 1 88 ? 12.070 -11.744 -21.327 1.00 75.94 88 PRO A C 1
ATOM 633 O O . PRO A 1 88 ? 10.977 -11.433 -20.857 1.00 75.94 88 PRO A O 1
ATOM 636 N N . ALA A 1 89 ? 12.165 -12.432 -22.467 1.00 68.69 89 ALA A N 1
ATOM 637 C CA . ALA A 1 89 ? 11.005 -12.770 -23.302 1.00 68.69 89 ALA A CA 1
ATOM 638 C C . ALA A 1 89 ? 10.072 -13.833 -22.683 1.00 68.69 89 ALA A C 1
ATOM 640 O O . ALA A 1 89 ? 8.971 -14.057 -23.180 1.00 68.69 89 ALA A O 1
ATOM 641 N N . ASN A 1 90 ? 10.515 -14.508 -21.620 1.00 69.81 90 ASN A N 1
ATOM 642 C CA . ASN A 1 90 ? 9.844 -15.646 -20.995 1.00 69.81 90 ASN A CA 1
ATOM 643 C C . ASN A 1 90 ? 9.091 -15.297 -19.702 1.00 69.81 90 ASN A C 1
ATOM 645 O O . ASN A 1 90 ? 8.766 -16.207 -18.941 1.00 69.81 90 ASN A O 1
ATOM 649 N N . TRP A 1 91 ? 8.831 -14.018 -19.421 1.00 76.88 91 TRP A N 1
ATOM 650 C CA . TRP A 1 91 ? 7.987 -13.646 -18.286 1.00 76.88 91 TRP A CA 1
ATOM 651 C C . TRP A 1 91 ? 6.578 -14.221 -18.451 1.00 76.88 91 TRP A C 1
ATOM 653 O O . TRP A 1 91 ? 5.887 -13.967 -19.436 1.00 76.88 91 TRP A O 1
ATOM 663 N N . THR A 1 92 ? 6.161 -15.000 -17.463 1.00 72.19 92 THR A N 1
ATOM 664 C CA . THR A 1 92 ? 4.847 -15.648 -17.382 1.00 72.19 92 THR A CA 1
ATOM 665 C C . THR A 1 92 ? 3.930 -14.940 -16.391 1.00 72.19 92 THR A C 1
ATOM 667 O O . THR A 1 92 ? 2.715 -14.933 -16.566 1.00 72.19 92 THR A O 1
ATOM 670 N N . SER A 1 93 ? 4.514 -14.307 -15.372 1.00 69.81 93 SER A N 1
ATOM 671 C CA . SER A 1 93 ? 3.822 -13.534 -14.349 1.00 69.81 93 SER A CA 1
ATOM 672 C C . SER A 1 93 ? 4.614 -12.257 -14.075 1.00 69.81 93 SER A C 1
ATOM 674 O O . SER A 1 93 ? 5.707 -12.334 -13.515 1.00 69.81 93 SER A O 1
ATOM 676 N N . PRO A 1 94 ? 4.082 -11.064 -14.387 1.00 65.50 94 PRO A N 1
ATOM 677 C CA . PRO A 1 94 ? 4.711 -9.808 -13.982 1.00 65.50 94 PRO A CA 1
ATOM 678 C C . PRO A 1 94 ? 4.905 -9.751 -12.465 1.00 65.50 94 PRO A C 1
ATOM 680 O O . PRO A 1 94 ? 5.920 -9.284 -11.964 1.00 65.50 94 PRO A O 1
ATOM 683 N N . PHE A 1 95 ? 3.967 -10.285 -11.688 1.00 65.56 95 PHE A N 1
ATOM 684 C CA . PHE A 1 95 ? 4.119 -10.251 -10.241 1.00 65.56 95 PHE A CA 1
ATOM 685 C C . PHE A 1 95 ? 5.311 -11.086 -9.756 1.00 65.56 95 PHE A C 1
ATOM 687 O O . PHE A 1 95 ? 6.031 -10.661 -8.858 1.00 65.56 95 PHE A O 1
ATOM 694 N N . THR A 1 96 ? 5.548 -12.256 -10.346 1.00 70.94 96 THR A N 1
ATOM 695 C CA . THR A 1 96 ? 6.612 -13.164 -9.898 1.00 70.94 96 THR A CA 1
ATOM 696 C C . THR A 1 96 ? 7.941 -12.842 -10.573 1.00 70.94 96 THR A C 1
ATOM 698 O O . THR A 1 96 ? 8.949 -12.645 -9.894 1.00 70.94 96 THR A O 1
ATOM 701 N N . ASP A 1 97 ? 7.935 -12.736 -11.899 1.00 80.12 97 ASP A N 1
ATOM 702 C CA . ASP A 1 97 ? 9.137 -12.652 -12.725 1.00 80.12 97 ASP A CA 1
ATOM 703 C C . ASP A 1 97 ? 9.709 -11.231 -12.732 1.00 80.12 97 ASP A C 1
ATOM 705 O O . ASP A 1 97 ? 10.899 -11.048 -12.471 1.00 80.12 97 ASP A O 1
ATOM 709 N N . HIS A 1 98 ? 8.865 -10.208 -12.922 1.00 77.62 98 HIS A N 1
ATOM 710 C CA . HIS A 1 98 ? 9.324 -8.816 -12.864 1.00 77.62 98 HIS A CA 1
ATOM 711 C C . HIS A 1 98 ? 9.752 -8.436 -11.439 1.00 77.62 98 HIS A C 1
ATOM 713 O O . HIS A 1 98 ? 10.790 -7.800 -11.270 1.00 77.62 98 HIS A O 1
ATOM 719 N N . ARG A 1 99 ? 9.055 -8.897 -10.387 1.00 74.62 99 ARG A N 1
ATOM 720 C CA . ARG A 1 99 ? 9.516 -8.697 -8.996 1.00 74.62 99 ARG A CA 1
ATOM 721 C C . ARG A 1 99 ? 10.871 -9.346 -8.734 1.00 74.62 99 ARG A C 1
ATOM 723 O O . ARG A 1 99 ? 11.741 -8.706 -8.147 1.00 74.62 99 ARG A O 1
ATOM 730 N N . ALA A 1 100 ? 11.049 -10.610 -9.119 1.00 79.50 100 ALA A N 1
ATOM 731 C CA . ALA A 1 100 ? 12.317 -11.308 -8.928 1.00 79.50 100 ALA A CA 1
ATOM 732 C C . ALA A 1 100 ? 13.457 -10.587 -9.661 1.00 79.50 100 ALA A C 1
ATOM 734 O O . ALA A 1 100 ? 14.531 -10.396 -9.092 1.00 79.50 100 ALA A O 1
ATOM 735 N N . TYR A 1 101 ? 13.188 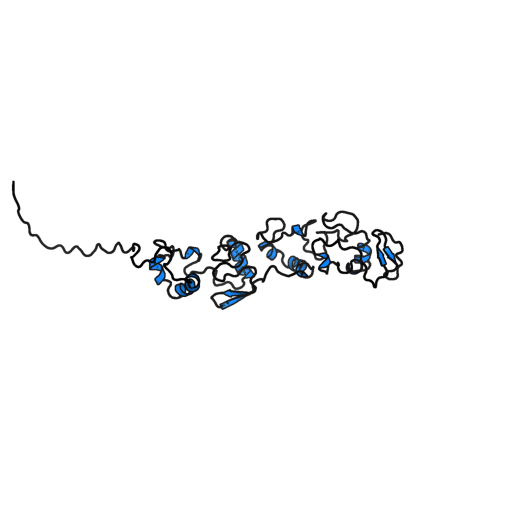-10.120 -10.881 1.00 80.69 101 TYR A N 1
ATOM 736 C CA . TYR A 1 101 ? 14.149 -9.379 -11.687 1.00 80.69 101 TYR A CA 1
ATOM 737 C C . TYR A 1 101 ? 14.525 -8.030 -11.059 1.00 80.69 101 TYR A C 1
ATOM 739 O O . TYR A 1 101 ? 15.711 -7.732 -10.928 1.00 80.69 101 TYR A O 1
ATOM 747 N N . VAL A 1 102 ? 13.551 -7.240 -10.597 1.00 76.56 102 VAL A N 1
ATOM 748 C CA . VAL A 1 102 ? 13.811 -5.958 -9.916 1.00 76.56 102 VAL A CA 1
ATOM 749 C C . VAL A 1 102 ? 14.568 -6.166 -8.602 1.00 76.56 102 VAL A C 1
ATOM 751 O O . VAL A 1 102 ? 15.505 -5.428 -8.314 1.00 76.56 102 VAL A O 1
ATOM 754 N N . ASN A 1 103 ? 14.233 -7.198 -7.822 1.00 74.31 103 ASN A N 1
ATOM 755 C CA . ASN A 1 103 ? 14.961 -7.514 -6.589 1.00 74.31 103 ASN A CA 1
ATOM 756 C C . ASN A 1 103 ? 16.429 -7.886 -6.854 1.00 74.31 103 ASN A C 1
ATOM 758 O O . ASN A 1 103 ? 17.291 -7.570 -6.038 1.00 74.31 103 ASN A O 1
ATOM 762 N N . ALA A 1 104 ? 16.714 -8.553 -7.975 1.00 80.69 104 ALA A N 1
ATOM 763 C CA . ALA A 1 104 ? 18.071 -8.941 -8.348 1.00 80.69 104 ALA A CA 1
ATOM 764 C C . ALA A 1 104 ? 18.898 -7.775 -8.920 1.00 80.69 104 ALA A C 1
ATOM 766 O O . ALA A 1 104 ? 20.108 -7.734 -8.708 1.00 80.69 104 ALA A O 1
ATOM 767 N N . ASN A 1 105 ? 18.260 -6.833 -9.624 1.00 75.81 105 ASN A N 1
ATOM 768 C CA . ASN A 1 105 ? 18.946 -5.791 -10.403 1.00 75.81 105 ASN A CA 1
ATOM 769 C C . ASN A 1 105 ? 18.814 -4.369 -9.826 1.00 75.81 105 ASN A C 1
ATOM 771 O O . ASN A 1 105 ? 19.481 -3.446 -10.297 1.00 75.81 105 ASN A O 1
ATOM 775 N N . GLY A 1 106 ? 17.984 -4.188 -8.797 1.00 73.94 106 GLY A N 1
ATOM 776 C CA . GLY A 1 106 ? 17.708 -2.900 -8.169 1.00 73.94 106 GLY A CA 1
ATOM 777 C C . GLY A 1 106 ? 16.787 -1.995 -8.995 1.00 73.94 106 GLY A C 1
ATOM 778 O O . GLY A 1 106 ? 16.572 -2.183 -10.185 1.00 73.94 106 GLY A O 1
ATOM 779 N N . PHE A 1 107 ? 16.234 -0.972 -8.341 1.00 72.69 107 PHE A N 1
ATOM 780 C CA . PHE A 1 107 ? 15.277 -0.043 -8.954 1.00 72.69 107 PHE A CA 1
ATOM 781 C C . PHE A 1 107 ? 15.921 1.064 -9.804 1.00 72.69 107 PHE A C 1
ATOM 783 O O . PHE A 1 107 ? 15.269 1.642 -10.673 1.00 72.69 107 PHE A O 1
ATOM 790 N N . SER A 1 108 ? 17.182 1.404 -9.534 1.00 74.25 108 SER A N 1
ATOM 791 C CA . SER A 1 108 ? 17.876 2.536 -10.161 1.00 74.25 108 SER A CA 1
ATOM 792 C C . SER A 1 108 ? 18.210 2.307 -11.634 1.00 74.25 108 SER A C 1
ATOM 794 O O . SER A 1 108 ? 18.280 3.266 -12.393 1.00 74.25 108 SER A O 1
ATOM 796 N N . SER A 1 109 ? 18.396 1.053 -12.044 1.00 72.69 109 SER A N 1
ATOM 797 C CA . SER A 1 109 ? 18.610 0.670 -13.443 1.00 72.69 109 SER A CA 1
ATOM 798 C C . SER A 1 109 ? 17.330 0.801 -14.280 1.00 72.69 109 SER A C 1
ATOM 800 O O . SER A 1 109 ? 17.405 1.053 -15.477 1.00 72.69 109 SER A O 1
ATOM 802 N N . CYS A 1 110 ? 16.154 0.705 -13.650 1.00 76.62 110 CYS A N 1
ATOM 803 C CA . CYS A 1 110 ? 14.851 0.762 -14.318 1.00 76.62 110 CYS A CA 1
ATOM 804 C C . CYS A 1 110 ? 14.228 2.173 -14.347 1.00 76.62 110 CYS A C 1
ATOM 806 O O . CYS A 1 110 ? 13.346 2.437 -15.167 1.00 76.62 110 CYS A O 1
ATOM 808 N N . SER A 1 111 ? 14.663 3.087 -13.469 1.00 76.75 111 SER A N 1
ATOM 809 C CA . SER A 1 111 ? 14.047 4.411 -13.254 1.00 76.75 111 SER A CA 1
ATOM 810 C C . SER A 1 111 ? 14.455 5.501 -14.260 1.00 76.75 111 SER A C 1
ATOM 812 O O . SER A 1 111 ? 14.245 6.695 -14.023 1.00 76.75 111 SER A O 1
ATOM 814 N N . LEU A 1 112 ? 15.044 5.118 -15.394 1.00 75.31 112 LEU A N 1
ATOM 815 C CA . LEU A 1 112 ? 15.421 6.052 -16.454 1.00 75.31 112 LEU A CA 1
ATOM 816 C C . LEU A 1 112 ? 14.173 6.656 -17.112 1.00 75.31 112 LEU A C 1
ATOM 818 O O . LEU A 1 112 ? 13.159 5.977 -17.280 1.00 75.31 112 LEU A O 1
ATOM 822 N N . SER A 1 113 ? 14.249 7.923 -17.533 1.00 69.31 113 SER A N 1
ATOM 823 C CA . SER A 1 113 ? 13.145 8.615 -18.223 1.00 69.31 113 SER A CA 1
ATOM 824 C C . SER A 1 113 ? 12.697 7.909 -19.506 1.00 69.31 113 SER A C 1
ATOM 826 O O . SER A 1 113 ? 11.533 8.024 -19.867 1.00 69.31 113 SER A O 1
ATOM 828 N N . ALA A 1 114 ? 13.594 7.163 -20.156 1.00 70.19 114 ALA A N 1
ATOM 829 C CA . ALA A 1 114 ? 13.321 6.340 -21.336 1.00 70.19 114 ALA A CA 1
ATOM 830 C C . ALA A 1 114 ? 12.768 4.933 -21.017 1.00 70.19 114 ALA A C 1
ATOM 832 O O . ALA A 1 114 ? 12.480 4.173 -21.935 1.00 70.19 114 ALA A O 1
ATOM 833 N N . CYS A 1 115 ? 12.674 4.566 -19.734 1.00 77.25 115 CYS A N 1
ATOM 834 C CA . CYS A 1 115 ? 12.183 3.269 -19.264 1.00 77.25 115 CYS A CA 1
ATOM 835 C C . CYS A 1 115 ? 10.958 3.476 -18.361 1.00 77.25 115 CYS A C 1
ATOM 837 O O . CYS A 1 115 ? 9.935 3.955 -18.834 1.00 77.25 115 CYS A O 1
ATOM 839 N N . HIS A 1 116 ? 11.025 3.167 -17.061 1.00 76.81 116 HIS A N 1
ATOM 840 C CA . HIS A 1 116 ? 9.875 3.312 -16.155 1.00 76.81 116 HIS A CA 1
ATOM 841 C C . HIS A 1 116 ? 9.726 4.719 -15.549 1.00 76.81 116 HIS A C 1
ATOM 843 O O . HIS A 1 116 ? 8.758 4.982 -14.832 1.00 76.81 116 HIS A O 1
ATOM 849 N N . GLY A 1 117 ? 10.646 5.638 -15.857 1.00 74.19 117 GLY A N 1
ATOM 850 C CA . GLY A 1 117 ? 10.665 6.991 -15.312 1.00 74.19 117 GLY A CA 1
ATOM 851 C C . GLY A 1 117 ? 11.168 7.052 -13.868 1.00 74.19 117 GLY A C 1
ATOM 852 O O . GLY A 1 117 ? 11.300 6.041 -13.175 1.00 74.19 117 GLY A O 1
ATOM 853 N N . ALA A 1 118 ? 11.457 8.267 -13.400 1.00 71.31 118 ALA A N 1
ATOM 854 C CA . ALA A 1 118 ? 11.896 8.483 -12.026 1.00 71.31 118 ALA A CA 1
ATOM 855 C C . ALA A 1 118 ? 10.786 8.120 -11.020 1.00 71.31 118 ALA A C 1
ATOM 857 O O . ALA A 1 118 ? 9.599 8.126 -11.352 1.00 71.31 118 ALA A O 1
ATOM 858 N N . SER A 1 119 ? 11.177 7.828 -9.773 1.00 59.72 119 SER A N 1
ATOM 859 C CA . SER A 1 119 ? 10.255 7.567 -8.655 1.00 59.72 119 SER A CA 1
ATOM 860 C C . SER A 1 119 ? 9.089 8.574 -8.642 1.00 59.72 119 SER A C 1
ATOM 862 O O . SER A 1 119 ? 9.360 9.777 -8.650 1.00 59.72 119 SER A O 1
ATOM 864 N N . PRO A 1 120 ? 7.814 8.140 -8.568 1.00 57.81 120 PRO A N 1
ATOM 865 C CA . PRO A 1 120 ? 7.328 6.790 -8.253 1.00 57.81 120 PRO A CA 1
ATOM 866 C C . PRO A 1 120 ? 7.057 5.900 -9.486 1.00 57.81 120 PRO A C 1
ATOM 868 O O . PRO A 1 120 ? 6.098 5.134 -9.485 1.00 57.81 120 PRO A O 1
ATOM 871 N N . PHE A 1 121 ? 7.898 5.982 -10.522 1.00 64.50 121 PHE A N 1
ATOM 872 C CA . PHE A 1 121 ? 7.772 5.220 -11.771 1.00 64.50 121 PHE A CA 1
ATOM 873 C C . PHE A 1 121 ? 6.475 5.548 -12.509 1.00 64.50 121 PHE A C 1
ATOM 875 O O . PHE A 1 121 ? 5.681 4.663 -12.799 1.00 64.50 121 PHE A O 1
ATOM 882 N N . VAL A 1 122 ? 6.223 6.833 -12.776 1.00 56.06 122 VAL A N 1
ATOM 883 C CA . VAL A 1 122 ? 4.959 7.366 -13.339 1.00 56.06 122 VAL A CA 1
ATOM 884 C C . VAL A 1 122 ? 4.725 7.051 -14.827 1.00 56.06 122 VAL A C 1
ATOM 886 O O . VAL A 1 122 ? 3.971 7.753 -15.493 1.00 56.06 122 VAL A O 1
ATOM 889 N N . GLY A 1 123 ? 5.331 5.978 -15.338 1.00 61.25 123 GLY A N 1
ATOM 890 C CA . GLY A 1 123 ? 5.362 5.655 -16.760 1.00 61.25 123 GLY A CA 1
ATOM 891 C C . GLY A 1 123 ? 6.390 6.548 -17.446 1.00 61.25 123 GLY A C 1
ATOM 892 O O . GLY A 1 123 ? 6.210 7.761 -17.548 1.00 61.25 123 GLY A O 1
ATOM 893 N N . GLY A 1 124 ? 7.520 5.969 -17.847 1.00 60.66 124 GLY A N 1
ATOM 894 C CA . GLY A 1 124 ? 8.515 6.700 -18.626 1.00 60.66 124 GLY A CA 1
ATOM 895 C C . GLY A 1 124 ? 8.107 6.829 -20.095 1.00 60.66 124 GLY A C 1
ATOM 896 O O . GLY A 1 124 ? 7.020 6.424 -20.514 1.00 60.66 124 GLY A O 1
ATOM 897 N N . GLY A 1 125 ? 8.990 7.430 -20.889 1.00 61.59 125 GLY A N 1
ATOM 898 C CA . GLY A 1 125 ? 8.851 7.487 -22.340 1.00 61.59 125 GLY A CA 1
ATOM 899 C C . GLY A 1 125 ? 8.904 6.080 -22.934 1.00 61.59 125 GLY A C 1
ATOM 900 O O . GLY A 1 125 ? 9.666 5.253 -22.452 1.00 61.59 125 GLY A O 1
ATOM 901 N N . LEU A 1 126 ? 8.115 5.836 -23.988 1.00 54.84 126 LEU A N 1
ATOM 902 C CA . LEU A 1 126 ? 7.944 4.550 -24.697 1.00 54.84 126 LEU A CA 1
ATOM 903 C C . LEU A 1 126 ? 6.923 3.565 -24.096 1.00 54.84 126 LEU A C 1
ATOM 905 O O . LEU A 1 126 ? 7.150 2.359 -24.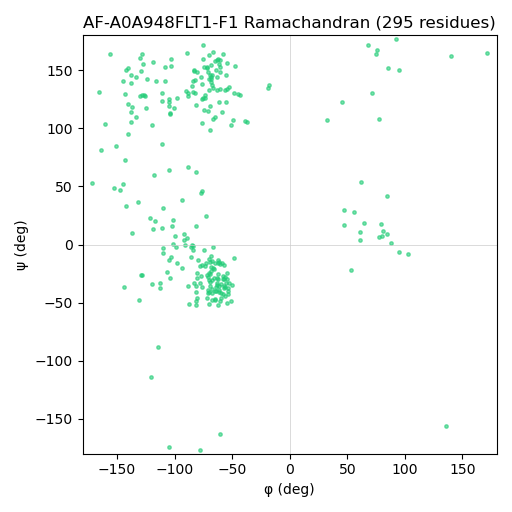094 1.00 54.84 126 LEU A O 1
ATOM 909 N N . THR A 1 127 ? 5.757 4.041 -23.641 1.00 61.91 127 THR A N 1
ATOM 910 C CA . THR A 1 127 ? 4.611 3.196 -23.210 1.00 61.91 127 THR A CA 1
ATOM 911 C C . THR A 1 127 ? 4.880 2.253 -22.030 1.00 61.91 127 THR A C 1
ATOM 913 O O . THR A 1 127 ? 4.040 1.410 -21.721 1.00 61.91 127 THR A O 1
ATOM 916 N N . ALA A 1 128 ? 6.014 2.400 -21.340 1.00 69.69 128 ALA A N 1
ATOM 917 C CA . ALA A 1 128 ? 6.359 1.556 -20.205 1.00 69.69 128 ALA A CA 1
ATOM 918 C C . ALA A 1 128 ? 5.309 1.691 -19.089 1.00 69.69 128 ALA A C 1
ATOM 920 O O . ALA A 1 128 ? 4.932 2.814 -18.730 1.00 69.69 128 ALA A O 1
ATOM 921 N N . PRO A 1 129 ? 4.843 0.573 -18.503 1.00 70.81 129 PRO A N 1
ATOM 922 C CA . PRO A 1 129 ? 3.862 0.646 -17.443 1.00 70.81 129 PRO A CA 1
ATOM 923 C C . PRO A 1 129 ? 4.482 1.269 -16.196 1.00 70.81 129 PRO A C 1
ATOM 925 O O . PRO A 1 129 ? 5.618 0.974 -15.811 1.00 70.81 129 PRO A O 1
ATOM 928 N N . SER A 1 130 ? 3.693 2.111 -15.538 1.00 71.06 130 SER A N 1
ATOM 929 C CA . SER A 1 130 ? 3.911 2.448 -14.136 1.00 71.06 130 SER A CA 1
ATOM 930 C C . SER A 1 130 ? 3.468 1.298 -13.239 1.00 71.06 130 SER A C 1
ATOM 932 O O . SER A 1 130 ? 2.581 0.523 -13.614 1.00 71.06 130 SER A O 1
ATOM 934 N N . CYS A 1 131 ? 3.976 1.267 -12.003 1.00 65.94 131 CYS A N 1
ATOM 935 C CA . CYS A 1 131 ? 3.406 0.420 -10.952 1.00 65.94 131 CYS A CA 1
ATOM 936 C C . CYS A 1 131 ? 1.903 0.667 -10.747 1.00 65.94 131 CYS A C 1
ATOM 938 O O . CYS A 1 131 ? 1.235 -0.222 -10.241 1.00 65.94 131 CYS A O 1
ATOM 940 N N . GLY A 1 132 ? 1.415 1.859 -11.115 1.00 64.31 132 GLY A N 1
ATOM 941 C CA . GLY A 1 132 ? 0.032 2.313 -10.999 1.00 64.31 132 GLY A CA 1
ATOM 942 C C . GLY A 1 132 ? -0.843 2.060 -12.233 1.00 64.31 132 GLY A C 1
ATOM 943 O O . GLY A 1 132 ? -1.939 2.613 -12.302 1.00 64.31 132 GLY A O 1
ATOM 944 N N . THR A 1 133 ? -0.374 1.304 -13.227 1.00 69.81 133 THR A N 1
ATOM 945 C CA . THR A 1 133 ? -1.144 1.011 -14.450 1.00 69.81 133 THR A CA 1
ATOM 946 C C . THR A 1 133 ? -2.107 -0.143 -14.179 1.00 69.81 133 THR A C 1
ATOM 948 O O . THR A 1 133 ? -1.746 -1.071 -13.466 1.00 69.81 133 THR A O 1
ATOM 951 N N . ALA A 1 134 ? -3.324 -0.107 -14.727 1.00 68.75 134 ALA A N 1
ATOM 952 C CA . ALA A 1 134 ? -4.277 -1.213 -14.576 1.00 68.75 134 ALA A CA 1
ATOM 953 C C . ALA A 1 134 ? -3.825 -2.448 -15.359 1.00 68.75 134 ALA A C 1
ATOM 955 O O . ALA A 1 134 ? -3.692 -3.527 -14.801 1.00 68.75 134 ALA A O 1
ATOM 956 N N . ASP A 1 135 ? -3.512 -2.262 -16.637 1.00 74.62 135 ASP A N 1
ATOM 957 C CA . ASP A 1 135 ? -3.060 -3.325 -17.522 1.00 74.62 135 ASP A CA 1
ATOM 958 C C . ASP A 1 135 ? -1.980 -2.789 -18.460 1.00 74.62 135 ASP A C 1
ATOM 960 O O . ASP A 1 135 ? -1.979 -1.615 -18.839 1.00 74.62 135 ASP A O 1
ATOM 964 N N . TYR A 1 136 ? -1.073 -3.668 -18.863 1.00 75.56 136 TYR A N 1
ATOM 965 C CA . TYR A 1 136 ? -0.039 -3.397 -19.846 1.00 75.56 136 TYR A CA 1
ATOM 966 C C . TYR A 1 136 ? -0.032 -4.486 -20.905 1.00 75.56 136 TYR A C 1
ATOM 968 O O . TYR A 1 136 ? 0.059 -5.668 -20.585 1.00 75.56 136 TYR A O 1
ATOM 976 N N . THR A 1 137 ? -0.100 -4.093 -22.174 1.00 76.75 137 THR A N 1
ATOM 977 C CA . THR A 1 137 ? 0.080 -5.023 -23.292 1.00 76.75 137 THR A CA 1
ATOM 978 C C . THR A 1 137 ? 1.456 -4.801 -23.886 1.00 76.75 137 THR A C 1
ATOM 980 O O . THR A 1 137 ? 1.759 -3.699 -24.339 1.00 76.75 137 THR A O 1
ATOM 983 N N . ASN A 1 138 ? 2.297 -5.833 -23.855 1.00 70.00 138 ASN A N 1
ATOM 984 C CA . ASN A 1 138 ? 3.635 -5.749 -24.430 1.00 70.00 138 ASN A CA 1
ATOM 985 C C . ASN A 1 138 ? 3.595 -5.818 -25.969 1.00 70.00 138 ASN A C 1
ATOM 987 O O . ASN A 1 138 ? 2.573 -6.142 -26.576 1.00 70.00 138 ASN A O 1
ATOM 991 N N . ASN A 1 139 ? 4.740 -5.581 -26.613 1.00 65.56 139 ASN A N 1
ATOM 992 C CA . ASN A 1 139 ? 4.868 -5.646 -28.075 1.00 65.56 139 ASN A CA 1
ATOM 993 C C . ASN A 1 139 ? 4.591 -7.041 -28.669 1.00 65.56 139 ASN A C 1
ATOM 995 O O . ASN A 1 139 ? 4.365 -7.149 -29.871 1.00 65.56 139 ASN A O 1
ATOM 999 N N . SER A 1 140 ? 4.585 -8.095 -27.848 1.00 68.75 140 SER A N 1
ATOM 1000 C CA . SER A 1 140 ? 4.214 -9.456 -28.256 1.00 68.75 140 SER A CA 1
ATOM 1001 C C . SER A 1 140 ? 2.698 -9.699 -28.223 1.00 68.75 140 SER A C 1
ATOM 1003 O O . SER A 1 140 ? 2.254 -10.798 -28.545 1.00 68.75 140 SER A O 1
ATOM 1005 N N . GLY A 1 141 ? 1.898 -8.702 -27.825 1.00 72.00 141 GLY A N 1
ATOM 1006 C CA . GLY A 1 141 ? 0.444 -8.808 -27.697 1.00 72.00 141 GLY A CA 1
ATOM 1007 C C . GLY A 1 141 ? -0.030 -9.489 -26.410 1.00 72.00 141 GLY A C 1
ATOM 1008 O O . GLY A 1 141 ? -1.225 -9.738 -26.265 1.00 72.00 141 GLY A O 1
ATOM 1009 N N . SER A 1 142 ? 0.871 -9.781 -25.469 1.00 71.88 142 SER A N 1
ATOM 1010 C CA . SER A 1 142 ? 0.506 -10.326 -24.161 1.00 71.88 142 SER A CA 1
ATOM 1011 C C . SER A 1 142 ? 0.052 -9.200 -23.240 1.00 71.88 142 SER A C 1
ATOM 1013 O O . SER A 1 142 ? 0.827 -8.284 -22.950 1.00 71.88 142 SER A O 1
ATOM 1015 N N . THR A 1 143 ? -1.193 -9.280 -22.767 1.00 76.25 143 THR A N 1
ATOM 1016 C CA . THR A 1 143 ? -1.742 -8.366 -21.761 1.00 76.25 143 THR A CA 1
ATOM 1017 C C . THR A 1 143 ? -1.487 -8.899 -20.362 1.00 76.25 143 THR A C 1
ATOM 1019 O O . THR A 1 143 ? -1.754 -10.058 -20.049 1.00 76.25 143 THR A O 1
ATOM 1022 N N . PHE A 1 144 ? -0.993 -8.015 -19.514 1.00 71.56 144 PHE A N 1
ATOM 1023 C CA . PHE A 1 144 ? -0.634 -8.276 -18.142 1.00 71.56 144 PHE A CA 1
ATOM 1024 C C . PHE A 1 144 ? -1.357 -7.293 -17.239 1.00 71.56 144 PHE A C 1
ATOM 1026 O O . PHE A 1 144 ? -1.246 -6.085 -17.437 1.00 71.56 144 PHE A O 1
ATOM 1033 N N . THR A 1 145 ? -2.052 -7.802 -16.228 1.00 67.94 145 THR A N 1
ATOM 1034 C CA . THR A 1 145 ? -2.646 -6.942 -15.209 1.00 67.94 145 THR A CA 1
ATOM 1035 C C . THR A 1 145 ? -1.561 -6.453 -14.261 1.00 67.94 145 THR A C 1
ATOM 1037 O O . THR A 1 145 ? -0.790 -7.230 -13.693 1.00 67.94 145 THR A O 1
ATOM 1040 N N . CYS A 1 146 ? -1.495 -5.137 -14.134 1.00 68.69 146 CYS A N 1
ATOM 1041 C CA . CYS A 1 146 ? -0.709 -4.413 -13.152 1.00 68.69 146 CYS A CA 1
ATOM 1042 C C . CYS A 1 146 ? -1.670 -3.881 -12.066 1.00 68.69 146 CYS A C 1
ATOM 1044 O O . CYS A 1 146 ? -2.841 -4.257 -12.019 1.00 68.69 146 CYS A O 1
ATOM 1046 N N . HIS A 1 147 ? -1.196 -3.075 -11.115 1.00 60.97 147 HIS A N 1
ATOM 1047 C CA . HIS A 1 147 ? -2.061 -2.567 -10.046 1.00 60.97 147 HIS A CA 1
ATOM 1048 C C . HIS A 1 147 ? -2.401 -1.098 -10.318 1.00 60.97 147 HIS A C 1
ATOM 1050 O O . HIS A 1 147 ? -1.531 -0.239 -10.263 1.00 60.97 147 HIS A O 1
ATOM 1056 N N . ALA A 1 148 ? -3.665 -0.775 -10.597 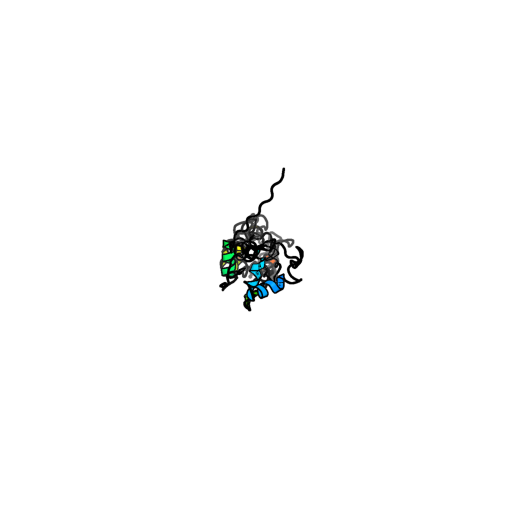1.00 49.53 148 ALA A N 1
ATOM 1057 C CA . ALA A 1 148 ? -4.087 0.617 -10.739 1.00 49.53 148 ALA A CA 1
ATOM 1058 C C . ALA A 1 148 ? -4.038 1.351 -9.383 1.00 49.53 148 ALA A C 1
ATOM 1060 O O . ALA A 1 148 ? -4.960 1.230 -8.580 1.00 49.53 148 ALA A O 1
ATOM 1061 N N . GLY A 1 149 ? -2.968 2.109 -9.123 1.00 51.97 149 GLY A N 1
ATOM 1062 C CA . GLY A 1 149 ? -2.743 2.793 -7.844 1.00 51.97 149 GLY A CA 1
ATOM 1063 C C . GLY A 1 149 ? -2.479 1.834 -6.673 1.00 51.97 149 GLY A C 1
ATOM 1064 O O . GLY A 1 149 ? -2.579 0.616 -6.794 1.00 51.97 149 GLY A O 1
ATOM 1065 N N . HIS A 1 150 ? -2.094 2.379 -5.515 1.00 55.47 150 HIS A N 1
ATOM 1066 C CA . HIS A 1 150 ? -1.964 1.583 -4.292 1.00 55.47 150 HIS A CA 1
ATOM 1067 C C . HIS A 1 150 ? -3.267 0.816 -4.041 1.00 55.47 150 HIS A C 1
ATOM 1069 O O . HIS A 1 150 ? -4.354 1.383 -4.168 1.00 55.47 150 HIS A O 1
ATOM 1075 N N . ILE A 1 151 ? -3.147 -0.465 -3.690 1.00 57.28 151 ILE A N 1
ATOM 1076 C CA . ILE A 1 151 ? -4.291 -1.349 -3.494 1.00 57.28 151 ILE A CA 1
ATOM 1077 C C . ILE A 1 151 ? -5.220 -0.700 -2.463 1.00 57.28 151 ILE A C 1
ATOM 1079 O O . ILE A 1 151 ? -4.823 -0.397 -1.335 1.00 57.28 151 ILE A O 1
ATOM 1083 N N . SER A 1 152 ? -6.460 -0.505 -2.908 1.00 60.19 152 SER A N 1
ATOM 1084 C CA . SER A 1 152 ? -7.667 -0.086 -2.193 1.00 60.19 152 SER A CA 1
ATOM 1085 C C . SER A 1 152 ? -7.770 1.360 -1.703 1.00 60.19 152 SER A C 1
ATOM 1087 O O . SER A 1 152 ? -6.924 1.907 -1.001 1.00 60.19 152 SER A O 1
ATOM 1089 N N . GLY A 1 153 ? -8.923 1.950 -2.041 1.00 64.88 153 GLY A N 1
ATOM 1090 C CA . GLY A 1 153 ? -9.463 3.129 -1.374 1.00 64.88 153 GLY A CA 1
ATOM 1091 C C . GLY A 1 153 ? -9.735 2.870 0.115 1.00 64.88 153 GLY A C 1
ATOM 1092 O O . GLY A 1 153 ? -9.255 1.885 0.670 1.00 64.88 153 GLY A O 1
ATOM 1093 N N . PRO A 1 154 ? -10.539 3.707 0.786 1.00 71.94 154 PRO A N 1
ATOM 1094 C CA . PRO A 1 154 ? -10.638 3.709 2.248 1.00 71.94 154 PRO A CA 1
ATOM 1095 C C . PRO A 1 154 ? -10.870 2.337 2.900 1.00 71.94 154 PRO A C 1
ATOM 1097 O O . PRO A 1 154 ? -10.303 2.051 3.951 1.00 71.94 154 PRO A O 1
ATOM 1100 N N . ASN A 1 155 ? -11.625 1.457 2.232 1.00 79.38 155 ASN A N 1
ATOM 1101 C CA . ASN A 1 155 ? -11.908 0.087 2.670 1.00 79.38 155 ASN A CA 1
ATOM 1102 C C . ASN A 1 155 ? -10.664 -0.791 2.866 1.00 79.38 155 ASN A C 1
ATOM 1104 O O . ASN A 1 155 ? -10.775 -1.806 3.547 1.00 79.38 155 ASN A O 1
ATOM 1108 N N . TRP A 1 156 ? -9.495 -0.404 2.337 1.00 79.62 156 TRP A N 1
ATOM 1109 C CA . TRP A 1 156 ? -8.229 -1.081 2.619 1.00 79.62 156 TRP A CA 1
ATOM 1110 C C . TRP A 1 156 ? -7.969 -1.199 4.111 1.00 79.62 156 TRP A C 1
ATOM 1112 O O . TRP A 1 156 ? -7.546 -2.244 4.575 1.00 79.62 156 TRP A O 1
ATOM 1122 N N . LEU A 1 157 ? -8.238 -0.133 4.868 1.00 77.69 157 LEU A N 1
ATOM 1123 C CA . LEU A 1 157 ? -7.883 -0.052 6.283 1.00 77.69 157 LEU A CA 1
ATOM 1124 C C . LEU A 1 157 ? -8.675 -1.035 7.155 1.00 77.69 157 LEU A C 1
ATOM 1126 O O . LEU A 1 157 ? -8.306 -1.271 8.301 1.00 77.69 157 LEU A O 1
ATOM 1130 N N . LEU A 1 158 ? -9.752 -1.618 6.623 1.00 83.12 158 LEU A N 1
ATOM 1131 C CA . LEU A 1 158 ? -10.580 -2.557 7.360 1.00 83.12 158 LEU A CA 1
ATOM 1132 C C . LEU A 1 158 ? -9.831 -3.876 7.606 1.00 83.12 158 LEU A C 1
ATOM 1134 O O . LEU A 1 158 ? -9.118 -4.356 6.719 1.00 83.12 158 LEU A O 1
ATOM 1138 N N . PRO A 1 159 ? -10.052 -4.546 8.755 1.00 82.25 159 PRO A N 1
ATOM 1139 C CA . PRO A 1 159 ? -9.415 -5.827 9.056 1.00 82.25 159 PRO A CA 1
ATOM 1140 C C . PRO A 1 159 ? -9.635 -6.909 7.989 1.00 82.25 159 PRO A C 1
ATOM 1142 O O . PRO A 1 159 ? -8.776 -7.763 7.795 1.00 82.25 159 PRO A O 1
ATOM 1145 N N . ALA A 1 160 ? -10.769 -6.865 7.284 1.00 83.06 160 ALA A N 1
ATOM 1146 C CA . ALA A 1 160 ? -11.087 -7.790 6.197 1.00 83.06 160 ALA A CA 1
ATOM 1147 C C . ALA A 1 160 ? -10.216 -7.601 4.938 1.00 83.06 160 ALA A C 1
ATOM 1149 O O . ALA A 1 160 ? -10.216 -8.476 4.077 1.00 83.06 160 ALA A O 1
ATOM 1150 N N . ALA A 1 161 ? -9.501 -6.479 4.825 1.00 83.31 161 ALA A N 1
ATOM 1151 C CA . ALA A 1 161 ? -8.632 -6.153 3.705 1.00 83.31 161 ALA A CA 1
ATOM 1152 C C . ALA A 1 161 ? -7.165 -6.097 4.167 1.00 83.31 161 ALA A C 1
ATOM 1154 O O . ALA A 1 161 ? -6.512 -7.136 4.169 1.00 83.31 161 ALA A O 1
ATOM 1155 N N . HIS A 1 162 ? -6.661 -4.951 4.645 1.00 83.38 162 HIS A N 1
ATOM 1156 C CA . HIS A 1 162 ? -5.245 -4.750 4.990 1.00 83.38 162 HIS A CA 1
ATOM 1157 C C . HIS A 1 162 ? -4.675 -5.825 5.917 1.00 83.38 162 HIS A C 1
ATOM 1159 O O . HIS A 1 162 ? -3.604 -6.369 5.647 1.00 83.38 162 HIS A O 1
ATOM 1165 N N . VAL A 1 163 ? -5.386 -6.141 7.004 1.00 81.19 163 VAL A N 1
ATOM 1166 C CA . VAL A 1 163 ? -4.910 -7.111 7.999 1.00 81.19 163 VAL A CA 1
ATOM 1167 C C . VAL A 1 163 ? -4.964 -8.531 7.442 1.00 81.19 163 VAL A C 1
ATOM 1169 O O . VAL A 1 163 ? -3.985 -9.262 7.566 1.00 81.19 163 VAL A O 1
ATOM 1172 N N . ALA A 1 164 ? -6.068 -8.921 6.799 1.00 83.06 164 ALA A N 1
ATOM 1173 C CA . ALA A 1 164 ? -6.196 -10.236 6.172 1.00 83.06 164 ALA A CA 1
ATOM 1174 C C . ALA A 1 164 ? -5.105 -10.475 5.115 1.00 83.06 164 ALA A C 1
ATOM 1176 O O . ALA A 1 164 ? -4.478 -11.536 5.086 1.00 83.06 164 ALA A O 1
ATOM 1177 N N . ASP A 1 165 ? -4.821 -9.459 4.302 1.00 80.12 165 ASP A N 1
ATOM 1178 C CA . ASP A 1 165 ? -3.787 -9.518 3.281 1.00 80.12 165 ASP A CA 1
ATOM 1179 C C . ASP A 1 165 ? -2.374 -9.551 3.867 1.00 80.12 165 ASP A C 1
ATOM 1181 O O . ASP A 1 165 ? -1.532 -10.316 3.385 1.00 80.12 165 ASP A O 1
ATOM 1185 N N . ALA A 1 166 ? -2.110 -8.760 4.908 1.00 81.75 166 ALA A N 1
ATOM 1186 C CA . ALA A 1 166 ? -0.847 -8.798 5.631 1.00 81.75 166 ALA A CA 1
ATOM 1187 C C . ALA A 1 166 ? -0.602 -10.186 6.236 1.00 81.75 166 ALA A C 1
ATOM 1189 O O . ALA A 1 166 ? 0.482 -10.726 6.054 1.00 81.75 166 ALA A O 1
ATOM 1190 N N . ILE A 1 167 ? -1.609 -10.786 6.884 1.00 83.00 167 ILE A N 1
ATOM 1191 C CA . ILE A 1 167 ? -1.524 -12.126 7.489 1.00 83.00 167 ILE A CA 1
ATOM 1192 C C . ILE A 1 167 ? -1.230 -13.202 6.442 1.00 83.00 167 ILE A C 1
ATOM 1194 O O . ILE A 1 167 ? -0.448 -14.111 6.716 1.00 83.00 167 ILE A O 1
ATOM 1198 N N . ASN A 1 168 ? -1.851 -13.107 5.263 1.00 82.81 168 ASN A N 1
ATOM 1199 C CA . ASN A 1 168 ? -1.668 -14.082 4.191 1.00 82.81 168 ASN A CA 1
ATOM 1200 C C . ASN A 1 168 ? -0.212 -14.124 3.705 1.00 82.81 168 ASN A C 1
ATOM 1202 O O . ASN A 1 168 ? 0.401 -15.189 3.672 1.00 82.81 168 ASN A O 1
ATOM 1206 N N . ASP A 1 169 ? 0.335 -12.957 3.363 1.00 77.38 169 ASP A N 1
ATOM 1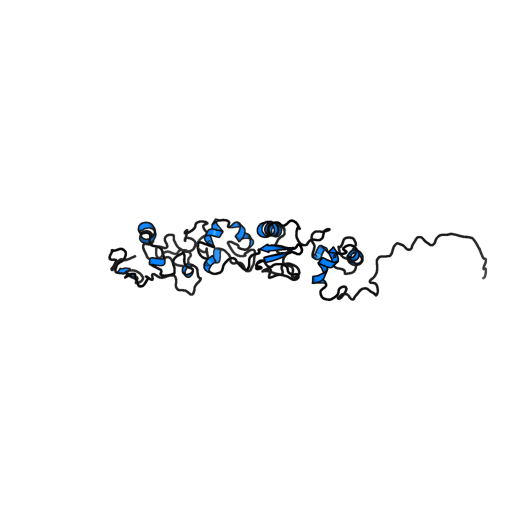207 C CA . ASP A 1 169 ? 1.722 -12.807 2.942 1.00 77.38 169 ASP A CA 1
ATOM 1208 C C . ASP A 1 169 ? 2.156 -11.344 3.085 1.00 77.38 169 ASP A C 1
ATOM 1210 O O . ASP A 1 169 ? 1.822 -10.495 2.256 1.00 77.38 169 ASP A O 1
ATOM 1214 N N . ILE A 1 170 ? 2.934 -11.042 4.127 1.00 80.31 170 ILE A N 1
ATOM 1215 C CA . ILE A 1 170 ? 3.519 -9.710 4.343 1.00 80.31 170 ILE A CA 1
ATOM 1216 C C . ILE A 1 170 ? 4.721 -9.446 3.424 1.00 80.31 170 ILE A C 1
ATOM 1218 O O . ILE A 1 170 ? 5.117 -8.297 3.220 1.00 80.31 170 ILE A O 1
ATOM 1222 N N . THR A 1 171 ? 5.324 -10.484 2.836 1.00 79.81 171 THR A N 1
ATOM 1223 C CA . THR A 1 171 ? 6.571 -10.343 2.073 1.00 79.81 171 THR A CA 1
ATOM 1224 C C . THR A 1 171 ? 6.388 -9.605 0.752 1.00 79.81 171 THR A C 1
ATOM 1226 O O . THR A 1 171 ? 7.321 -8.947 0.280 1.00 79.81 171 THR A O 1
ATOM 1229 N N . ARG A 1 172 ? 5.172 -9.620 0.194 1.00 75.69 172 ARG A N 1
ATOM 1230 C CA . ARG A 1 172 ? 4.795 -8.781 -0.954 1.00 75.69 172 ARG A CA 1
ATOM 1231 C C . ARG A 1 172 ? 4.794 -7.287 -0.632 1.00 75.69 172 ARG A C 1
ATOM 1233 O O . ARG A 1 172 ? 5.084 -6.480 -1.509 1.00 75.69 172 ARG A O 1
ATOM 1240 N N . CYS A 1 173 ? 4.532 -6.914 0.621 1.00 78.12 173 CYS A N 1
ATOM 1241 C CA . CYS A 1 173 ? 4.470 -5.519 1.056 1.00 78.12 173 CYS A CA 1
ATOM 1242 C C . CYS A 1 173 ? 5.871 -4.909 1.199 1.00 78.12 173 CYS A C 1
ATOM 1244 O O . CYS A 1 173 ? 6.078 -3.752 0.829 1.00 78.12 173 CYS A O 1
ATOM 1246 N N . TRP A 1 174 ? 6.848 -5.699 1.667 1.00 80.88 174 TRP A N 1
ATOM 1247 C CA . TRP A 1 174 ? 8.240 -5.267 1.880 1.00 80.88 174 TRP A CA 1
ATOM 1248 C C . TRP A 1 174 ? 8.974 -4.828 0.608 1.00 80.88 174 TRP A C 1
ATOM 1250 O O . TRP A 1 174 ? 10.032 -4.213 0.689 1.00 80.88 174 TRP A O 1
ATOM 1260 N N . THR A 1 175 ? 8.425 -5.116 -0.574 1.00 75.88 175 THR A N 1
ATOM 1261 C CA . THR A 1 175 ? 8.964 -4.616 -1.846 1.00 75.88 175 THR A CA 1
ATOM 1262 C C . THR A 1 175 ? 8.815 -3.097 -1.979 1.00 75.88 175 THR A C 1
ATOM 1264 O O . THR A 1 175 ? 9.658 -2.457 -2.601 1.00 75.88 175 THR A O 1
ATOM 1267 N N . CYS A 1 176 ? 7.776 -2.515 -1.376 1.00 75.00 176 CYS A N 1
ATOM 1268 C CA . CYS A 1 176 ? 7.476 -1.086 -1.497 1.00 75.00 176 CYS A CA 1
ATOM 1269 C C . CYS A 1 176 ? 7.504 -0.361 -0.151 1.00 75.00 176 CYS A C 1
ATOM 1271 O O . CYS A 1 176 ? 7.894 0.804 -0.091 1.00 75.00 176 CYS A O 1
ATOM 1273 N N . HIS A 1 177 ? 7.101 -1.046 0.918 1.00 82.88 177 HIS A N 1
ATOM 1274 C CA . HIS A 1 177 ? 6.986 -0.510 2.269 1.00 82.88 177 HIS A CA 1
ATOM 1275 C C . HIS A 1 177 ? 8.151 -0.955 3.152 1.00 82.88 177 HIS A C 1
ATOM 1277 O O . HIS A 1 177 ? 8.792 -1.971 2.896 1.00 82.88 177 HIS A O 1
ATOM 1283 N N . ALA A 1 178 ? 8.384 -0.214 4.234 1.00 87.25 178 ALA A N 1
ATOM 1284 C CA . ALA A 1 178 ? 9.293 -0.602 5.308 1.00 87.25 178 ALA A CA 1
ATOM 1285 C C . ALA A 1 178 ? 8.632 -0.460 6.682 1.00 87.25 178 ALA A C 1
ATOM 1287 O O . ALA A 1 178 ? 7.636 0.247 6.848 1.00 87.25 178 ALA A O 1
ATOM 1288 N N . LEU A 1 179 ? 9.197 -1.148 7.681 1.00 87.44 179 LEU A N 1
ATOM 1289 C CA . LEU A 1 179 ? 8.695 -1.099 9.054 1.00 87.44 179 LEU A CA 1
ATOM 1290 C C . LEU A 1 179 ? 8.933 0.306 9.606 1.00 87.44 179 LEU A C 1
ATOM 1292 O O . LEU A 1 179 ? 8.025 0.949 10.126 1.00 87.44 179 LEU A O 1
ATOM 1296 N N . THR A 1 180 ? 10.155 0.791 9.409 1.00 88.12 180 THR A N 1
ATOM 1297 C CA . THR A 1 180 ? 10.636 2.132 9.732 1.00 88.12 180 THR A CA 1
ATOM 1298 C C . THR A 1 180 ? 11.097 2.837 8.469 1.00 88.12 180 THR A C 1
ATOM 1300 O O . THR A 1 180 ? 11.487 2.187 7.503 1.00 88.12 180 THR A O 1
ATOM 1303 N N . ALA A 1 181 ? 11.111 4.167 8.489 1.00 85.94 181 ALA A N 1
ATOM 1304 C CA . ALA A 1 181 ? 11.639 4.941 7.374 1.00 85.94 181 ALA A CA 1
ATOM 1305 C C . ALA A 1 181 ? 13.150 4.697 7.176 1.00 85.94 181 ALA A C 1
ATOM 1307 O O . ALA A 1 181 ? 13.857 4.474 8.164 1.00 85.94 181 ALA A O 1
ATOM 1308 N N . PRO A 1 182 ? 13.653 4.803 5.933 1.00 85.31 182 PRO A N 1
ATOM 1309 C CA . PRO A 1 182 ? 12.906 5.058 4.698 1.00 85.31 182 PRO A CA 1
ATOM 1310 C C . PRO A 1 182 ? 12.293 3.781 4.095 1.00 85.31 182 PRO A C 1
ATOM 1312 O O . PRO A 1 182 ? 12.847 2.691 4.214 1.00 85.31 182 PRO A O 1
ATOM 1315 N N . SER A 1 183 ? 11.164 3.930 3.403 1.00 80.38 183 SER A N 1
ATOM 1316 C CA . SER A 1 183 ? 10.618 2.869 2.549 1.00 80.38 183 SER A CA 1
ATOM 1317 C C . SER A 1 183 ? 11.465 2.697 1.276 1.00 80.38 183 SER A C 1
ATOM 1319 O O . SER A 1 183 ? 12.035 3.685 0.803 1.00 80.38 183 SER A O 1
ATOM 1321 N N . PRO A 1 184 ? 11.508 1.490 0.670 1.00 76.56 184 PRO A N 1
ATOM 1322 C CA . PRO A 1 184 ? 12.127 1.268 -0.641 1.00 76.56 184 PRO A CA 1
ATOM 1323 C C . PRO A 1 184 ? 11.601 2.212 -1.730 1.00 76.56 184 PRO A C 1
ATOM 1325 O O . PRO A 1 184 ? 12.359 2.626 -2.605 1.00 76.56 184 PRO A O 1
ATOM 1328 N N . ILE A 1 185 ? 10.318 2.590 -1.650 1.00 71.06 185 ILE A N 1
ATOM 1329 C CA . ILE A 1 185 ? 9.724 3.638 -2.484 1.00 71.06 185 ILE A CA 1
ATOM 1330 C C . ILE A 1 185 ? 9.539 4.910 -1.638 1.00 71.06 185 ILE A C 1
ATOM 1332 O O . ILE A 1 185 ? 8.800 4.867 -0.654 1.00 71.06 185 ILE A O 1
ATOM 1336 N N . PRO A 1 186 ? 10.115 6.066 -2.028 1.00 64.94 186 PRO A N 1
ATOM 1337 C CA . PRO A 1 186 ? 10.046 7.308 -1.246 1.00 64.94 186 PRO A CA 1
ATOM 1338 C C . PRO A 1 186 ? 8.632 7.809 -0.915 1.00 64.94 186 PRO A C 1
ATOM 1340 O O . PRO A 1 186 ? 8.439 8.472 0.099 1.00 64.94 186 PRO A O 1
ATOM 1343 N N . ALA A 1 187 ? 7.642 7.501 -1.759 1.00 68.31 187 ALA A N 1
ATOM 1344 C CA . ALA A 1 187 ? 6.242 7.880 -1.555 1.00 68.31 187 ALA A CA 1
ATOM 1345 C C . ALA A 1 187 ? 5.450 6.892 -0.673 1.00 68.31 187 ALA A C 1
ATOM 1347 O O . ALA A 1 187 ? 4.317 7.183 -0.294 1.00 68.31 187 ALA A O 1
ATOM 1348 N N . ALA A 1 188 ? 6.005 5.716 -0.367 1.00 74.00 188 ALA A N 1
ATOM 134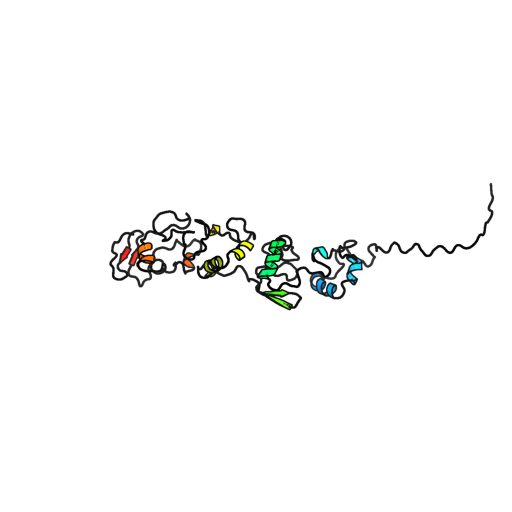9 C CA . ALA A 1 188 ? 5.312 4.694 0.405 1.00 74.00 188 ALA A CA 1
ATOM 1350 C C . ALA A 1 188 ? 5.407 4.976 1.910 1.00 74.00 188 ALA A C 1
ATOM 1352 O O . ALA A 1 188 ? 6.496 5.159 2.461 1.00 74.00 188 ALA A O 1
ATOM 1353 N N . THR A 1 189 ? 4.260 4.943 2.595 1.00 80.19 189 THR A N 1
ATOM 1354 C CA . THR A 1 189 ? 4.215 5.024 4.062 1.00 80.19 189 THR A CA 1
ATOM 1355 C C . THR A 1 189 ? 4.944 3.843 4.710 1.00 80.19 189 THR A C 1
ATOM 1357 O O . THR A 1 189 ? 5.125 2.791 4.089 1.00 80.19 189 THR A O 1
ATOM 1360 N N . THR A 1 190 ? 5.336 4.010 5.971 1.00 86.69 190 THR A N 1
ATOM 1361 C CA . THR A 1 190 ? 5.960 2.950 6.774 1.00 86.69 190 THR A CA 1
ATOM 1362 C C . THR A 1 190 ? 4.955 2.381 7.761 1.00 86.69 190 THR A C 1
ATOM 1364 O O . THR A 1 190 ? 4.030 3.077 8.184 1.00 86.69 190 THR A O 1
ATOM 1367 N N . CYS A 1 191 ? 5.135 1.124 8.167 1.00 85.56 191 CYS A N 1
ATOM 1368 C CA . CYS A 1 191 ? 4.215 0.467 9.095 1.00 85.56 191 CYS A CA 1
ATOM 1369 C C . CYS A 1 191 ? 4.086 1.250 10.412 1.00 85.56 191 CYS A C 1
ATOM 1371 O O . CYS A 1 191 ? 2.985 1.371 10.946 1.00 85.56 191 CYS A O 1
ATOM 1373 N N . ARG A 1 192 ? 5.185 1.841 10.907 1.00 83.12 192 ARG A N 1
ATOM 1374 C CA . ARG A 1 192 ? 5.204 2.614 12.161 1.00 83.12 192 ARG A CA 1
ATOM 1375 C C . ARG A 1 192 ? 4.433 3.933 12.132 1.00 83.12 192 ARG A C 1
ATOM 1377 O O . ARG A 1 192 ? 4.227 4.506 13.195 1.00 83.12 192 ARG A O 1
ATOM 1384 N N . VAL A 1 193 ? 3.965 4.399 10.970 1.00 80.81 193 VAL A N 1
ATOM 1385 C CA . VAL A 1 193 ? 3.029 5.539 10.918 1.00 80.81 193 VAL A CA 1
ATOM 1386 C C . VAL A 1 193 ? 1.713 5.196 11.624 1.00 80.81 193 VAL A C 1
ATOM 1388 O O . VAL A 1 193 ? 1.121 6.065 12.258 1.00 80.81 193 VAL A O 1
ATOM 1391 N N . CYS A 1 194 ? 1.280 3.932 11.561 1.00 78.88 194 CYS A N 1
ATOM 1392 C CA . CYS A 1 194 ? 0.051 3.463 12.209 1.00 78.88 194 CYS A CA 1
ATOM 1393 C C . CYS A 1 194 ? 0.329 2.483 13.362 1.00 78.88 194 CYS A C 1
ATOM 1395 O O . CYS A 1 194 ? -0.320 2.556 14.400 1.00 78.88 194 CYS A O 1
ATOM 1397 N N . HIS A 1 195 ? 1.321 1.602 13.224 1.00 80.44 195 HIS A N 1
ATOM 1398 C CA . HIS A 1 195 ? 1.744 0.654 14.258 1.00 80.44 195 HIS A CA 1
ATOM 1399 C C . HIS A 1 195 ? 2.805 1.281 15.176 1.00 80.44 195 HIS A C 1
ATOM 1401 O O . HIS A 1 195 ? 3.984 0.923 15.146 1.00 80.44 195 HIS A O 1
ATOM 1407 N N . ALA A 1 196 ? 2.391 2.290 15.945 1.00 76.44 196 ALA A N 1
ATOM 1408 C CA . ALA A 1 196 ? 3.297 3.095 16.764 1.00 76.44 196 ALA A CA 1
ATOM 1409 C C . ALA A 1 196 ? 3.661 2.426 18.101 1.00 76.44 196 ALA A C 1
ATOM 1411 O O . ALA A 1 196 ? 4.794 2.559 18.560 1.00 76.44 196 ALA A O 1
ATOM 1412 N N . ALA A 1 197 ? 2.721 1.706 18.725 1.00 73.31 197 ALA A N 1
ATOM 1413 C CA . ALA A 1 197 ? 2.930 1.102 20.044 1.00 73.31 197 ALA A CA 1
ATOM 1414 C C . ALA A 1 197 ? 3.721 -0.212 19.989 1.00 73.31 197 ALA A C 1
ATOM 1416 O O . ALA A 1 197 ? 4.405 -0.578 20.943 1.00 73.31 197 ALA A O 1
ATOM 1417 N N . SER A 1 198 ? 3.605 -0.934 18.878 1.00 74.81 198 SER A N 1
ATOM 1418 C CA . SER A 1 198 ? 4.226 -2.237 18.673 1.00 74.81 198 SER A CA 1
ATOM 1419 C C . SER A 1 198 ? 4.391 -2.506 17.189 1.00 74.81 198 SER A C 1
ATOM 1421 O O . SER A 1 198 ? 3.714 -1.897 16.362 1.00 74.81 198 SER A O 1
ATOM 1423 N N . ASP A 1 199 ? 5.230 -3.477 16.850 1.00 79.75 199 ASP A N 1
ATOM 1424 C CA . ASP A 1 199 ? 5.253 -4.027 15.498 1.00 79.75 199 ASP A CA 1
ATOM 1425 C C . ASP A 1 199 ? 3.880 -4.639 15.151 1.00 79.75 199 ASP A C 1
ATOM 1427 O O . ASP A 1 199 ? 3.137 -5.039 16.060 1.00 79.75 199 ASP A O 1
ATOM 1431 N N . PRO A 1 200 ? 3.500 -4.679 13.859 1.00 74.81 200 PRO A N 1
ATOM 1432 C CA . PRO A 1 200 ? 2.254 -5.299 13.437 1.00 74.81 200 PRO A CA 1
ATOM 1433 C C . PRO A 1 200 ? 2.242 -6.767 13.865 1.00 74.81 200 PRO A C 1
ATOM 1435 O O . PRO A 1 200 ? 3.025 -7.586 13.383 1.00 74.81 200 PRO A O 1
ATOM 1438 N N . PHE A 1 201 ? 1.338 -7.107 14.781 1.00 65.56 201 PHE A N 1
ATOM 1439 C CA . PHE A 1 201 ? 1.054 -8.497 15.090 1.00 65.56 201 PHE A CA 1
ATOM 1440 C C . PHE A 1 201 ? 0.245 -9.073 13.935 1.00 65.56 201 PHE A C 1
ATOM 1442 O O . PHE A 1 201 ? -0.796 -8.536 13.561 1.00 65.56 201 PHE A O 1
ATOM 1449 N N . MET A 1 202 ? 0.716 -10.183 13.379 1.00 64.88 202 MET A N 1
ATOM 1450 C CA . MET A 1 202 ? 0.068 -10.903 12.278 1.00 64.88 202 MET A CA 1
ATOM 1451 C C . MET A 1 202 ? -1.130 -11.717 12.798 1.00 64.88 202 MET A C 1
ATOM 1453 O O . MET A 1 202 ? -1.288 -12.897 12.496 1.00 64.88 202 MET A O 1
ATOM 1457 N N . VAL A 1 203 ? -1.938 -11.091 13.656 1.00 66.94 203 VAL A N 1
ATOM 1458 C CA . VAL A 1 203 ? -3.108 -11.656 14.323 1.00 66.94 203 VAL A CA 1
ATOM 1459 C C . VAL A 1 203 ? -4.218 -10.617 14.265 1.00 66.94 203 VAL A C 1
ATOM 1461 O O . VAL A 1 203 ? -4.102 -9.510 14.800 1.00 66.94 203 VAL A O 1
ATOM 1464 N N . GLN A 1 204 ? -5.311 -10.979 13.604 1.00 69.31 204 GLN A N 1
ATOM 1465 C CA . GLN A 1 204 ? -6.481 -10.123 13.503 1.00 69.31 204 GLN A CA 1
ATOM 1466 C C . GLN A 1 204 ? -7.080 -9.889 14.895 1.00 69.31 204 GLN A C 1
ATOM 1468 O O . GLN A 1 204 ? -7.238 -10.825 15.675 1.00 69.31 204 GLN A O 1
ATOM 1473 N N . GLY A 1 205 ? -7.392 -8.631 15.214 1.00 69.56 205 GLY A N 1
ATOM 1474 C CA . GLY A 1 205 ? -7.940 -8.261 16.523 1.00 69.56 205 GLY A CA 1
ATOM 1475 C C . GLY A 1 205 ? -6.902 -8.120 17.640 1.00 69.56 205 GLY A C 1
ATOM 1476 O O . GLY A 1 205 ? -7.286 -8.008 18.799 1.00 69.56 205 GLY A O 1
ATOM 1477 N N . SER A 1 206 ? -5.598 -8.097 17.327 1.00 73.62 206 SER A N 1
ATOM 1478 C CA . SER A 1 206 ? -4.563 -7.918 18.355 1.00 73.62 206 SER A CA 1
ATOM 1479 C C . SER A 1 206 ? -4.648 -6.562 19.068 1.00 73.62 206 SER A C 1
ATOM 1481 O O . SER A 1 206 ? -4.275 -6.521 20.233 1.00 73.62 206 SER A O 1
ATOM 1483 N N . CYS A 1 207 ? -5.145 -5.496 18.414 1.00 76.38 207 CYS A N 1
ATOM 1484 C CA . CYS A 1 207 ? -5.394 -4.110 18.896 1.00 76.38 207 CYS A CA 1
ATOM 1485 C C . CYS A 1 207 ? -4.214 -3.356 19.566 1.00 76.38 207 CYS A C 1
ATOM 1487 O O . CYS A 1 207 ? -4.168 -2.126 19.534 1.00 76.38 207 CYS A O 1
ATOM 1489 N N . SER A 1 208 ? -3.223 -4.092 20.068 1.00 76.88 208 SER A N 1
ATOM 1490 C CA . SER A 1 208 ? -2.041 -3.722 20.851 1.00 76.88 208 SER A CA 1
ATOM 1491 C C . SER A 1 208 ? -1.088 -2.764 20.158 1.00 76.88 208 SER A C 1
ATOM 1493 O O . SER A 1 208 ? -0.276 -2.131 20.826 1.00 76.88 208 SER A O 1
ATOM 1495 N N . SER A 1 209 ? -1.202 -2.607 18.838 1.00 77.12 209 SER A N 1
ATOM 1496 C CA . SER A 1 209 ? -0.416 -1.623 18.096 1.00 77.12 209 SER A CA 1
ATOM 1497 C C . SER A 1 209 ? -0.864 -0.181 18.331 1.00 77.12 209 SER A C 1
ATOM 1499 O O . SER A 1 209 ? -0.107 0.738 18.013 1.00 77.12 209 SER A O 1
ATOM 1501 N N . CYS A 1 210 ? -2.066 0.009 18.888 1.00 76.75 210 CYS A N 1
ATOM 1502 C CA . CYS A 1 210 ? -2.653 1.315 19.183 1.00 76.75 210 CYS A CA 1
ATOM 1503 C C . CYS A 1 210 ? -3.198 1.391 20.617 1.00 76.75 210 CYS A C 1
ATOM 1505 O O . CYS A 1 210 ? -2.891 2.346 21.322 1.00 76.75 210 CYS A O 1
ATOM 1507 N N . HIS A 1 211 ? -3.969 0.384 21.046 1.00 79.44 211 HIS A N 1
ATOM 1508 C CA . HIS A 1 211 ? -4.678 0.338 22.330 1.00 79.44 211 HIS A CA 1
ATOM 1509 C C . HIS A 1 211 ? -4.383 -0.953 23.097 1.00 79.44 211 HIS A C 1
ATOM 1511 O O . HIS A 1 211 ? -3.923 -1.922 22.508 1.00 79.44 211 HIS A O 1
ATOM 1517 N N . ASN A 1 212 ? -4.681 -1.015 24.395 1.00 76.38 212 ASN A N 1
ATOM 1518 C CA . ASN A 1 212 ? -4.685 -2.289 25.111 1.00 76.38 212 ASN A CA 1
ATOM 1519 C C . ASN A 1 212 ? -5.722 -3.244 24.487 1.00 76.38 212 ASN A C 1
ATOM 1521 O O . ASN A 1 212 ? -6.653 -2.816 23.801 1.00 76.38 212 ASN A O 1
ATOM 1525 N N . ASN A 1 213 ? -5.562 -4.547 24.721 1.00 75.19 213 ASN A N 1
ATOM 1526 C CA . ASN A 1 213 ? -6.568 -5.541 24.364 1.00 75.19 213 ASN A CA 1
ATOM 1527 C C . ASN A 1 213 ? -7.035 -6.272 25.630 1.00 75.19 213 ASN A C 1
ATOM 1529 O O . ASN A 1 213 ? -6.299 -7.130 26.127 1.00 75.19 213 ASN A O 1
ATOM 1533 N N . PRO A 1 214 ? -8.221 -5.948 26.166 1.00 76.12 214 PRO A N 1
ATOM 1534 C CA . PRO A 1 214 ? -9.182 -4.933 25.698 1.00 76.12 214 PRO A CA 1
ATOM 1535 C C . PRO A 1 214 ? -8.707 -3.473 25.902 1.00 76.12 214 PRO A C 1
ATOM 1537 O O . PRO A 1 214 ? -7.788 -3.259 26.697 1.00 76.12 214 PRO A O 1
ATOM 1540 N N . PRO A 1 215 ? -9.305 -2.464 25.222 1.00 77.56 215 PRO A N 1
ATOM 1541 C CA . PRO A 1 215 ? -8.884 -1.054 25.281 1.00 77.56 215 PRO A CA 1
ATOM 1542 C C . PRO A 1 215 ? -9.326 -0.356 26.581 1.00 77.56 215 PRO A C 1
ATOM 1544 O O . PRO A 1 215 ? -9.847 0.758 26.557 1.00 77.56 215 PRO A O 1
ATOM 1547 N N . ASP A 1 216 ? -9.114 -1.029 27.711 1.00 77.00 216 ASP A N 1
ATOM 1548 C CA . ASP A 1 216 ? -9.547 -0.625 29.042 1.00 77.00 216 ASP A CA 1
ATOM 1549 C C . ASP A 1 216 ? -8.561 0.345 29.711 1.00 77.00 216 ASP A C 1
ATOM 1551 O O . ASP A 1 216 ? -7.332 0.175 29.675 1.00 77.00 216 ASP A O 1
ATOM 1555 N N . GLY A 1 217 ? -9.139 1.329 30.401 1.00 68.69 217 GLY A N 1
ATOM 1556 C CA . GLY A 1 217 ? -8.487 2.159 31.410 1.00 68.69 217 GLY A CA 1
ATOM 1557 C C . GLY A 1 217 ? -7.877 3.468 30.905 1.00 68.69 217 GLY A C 1
ATOM 1558 O O . GLY A 1 217 ? -7.848 3.772 29.721 1.00 68.69 217 GLY A O 1
ATOM 1559 N N . ASN A 1 218 ? -7.333 4.247 31.845 1.00 62.16 218 ASN A N 1
ATOM 1560 C CA . ASN A 1 218 ? -6.694 5.547 31.579 1.00 62.16 218 ASN A CA 1
ATOM 1561 C C . ASN A 1 218 ? -5.187 5.425 31.272 1.00 62.16 218 ASN A C 1
ATOM 1563 O O . ASN A 1 218 ? -4.475 6.428 31.197 1.00 62.16 218 ASN A O 1
ATOM 1567 N N . GLY A 1 219 ? -4.673 4.194 31.173 1.00 58.28 219 GLY A N 1
ATOM 1568 C CA . GLY A 1 219 ? -3.257 3.918 30.934 1.00 58.28 219 GLY A CA 1
ATOM 1569 C C . GLY A 1 219 ? -2.845 4.187 29.481 1.00 58.28 219 GLY A C 1
ATOM 1570 O O . GLY A 1 219 ? -3.674 4.062 28.574 1.00 58.28 219 GLY A O 1
ATOM 1571 N N . PRO A 1 220 ? -1.570 4.526 29.220 1.00 53.34 220 PRO A N 1
ATOM 1572 C CA . PRO A 1 220 ? -1.108 4.810 27.871 1.00 53.34 220 PRO A CA 1
ATOM 1573 C C . PRO A 1 220 ? -0.967 3.511 27.073 1.00 53.34 220 PRO A C 1
ATOM 1575 O O . PRO A 1 220 ? -0.100 2.690 27.362 1.00 53.34 220 PRO A O 1
ATOM 1578 N N . ALA A 1 221 ? -1.766 3.359 26.022 1.00 53.22 221 ALA A N 1
ATOM 1579 C CA . ALA A 1 221 ? -1.397 2.514 24.899 1.00 53.22 221 ALA A CA 1
ATOM 1580 C C . ALA A 1 221 ? -0.995 3.421 23.732 1.00 53.22 221 ALA A C 1
ATOM 1582 O O . ALA A 1 221 ? -1.691 4.376 23.391 1.00 53.22 221 ALA A O 1
ATOM 1583 N N . GLY A 1 222 ? 0.214 3.202 23.213 1.00 57.88 222 GLY A N 1
ATOM 1584 C CA . GLY A 1 222 ? 0.725 3.847 22.002 1.00 57.88 222 GLY A CA 1
ATOM 1585 C C . GLY A 1 222 ? 0.860 5.373 21.963 1.00 57.88 222 GLY A C 1
ATOM 1586 O O . GLY A 1 222 ? 1.205 5.877 20.905 1.00 57.88 222 GLY A O 1
ATOM 1587 N N . ASN A 1 223 ? 0.586 6.114 23.046 1.00 52.66 223 ASN A N 1
ATOM 1588 C CA . ASN A 1 223 ? 0.723 7.579 23.215 1.00 52.66 223 ASN A CA 1
ATOM 1589 C C . ASN A 1 223 ? 0.164 8.491 22.090 1.00 52.66 223 ASN A C 1
ATOM 1591 O O . ASN A 1 223 ? 0.501 9.671 22.032 1.00 52.66 223 ASN A O 1
ATOM 1595 N N . VAL A 1 224 ? -0.694 7.967 21.208 1.00 56.69 224 VAL A N 1
ATOM 1596 C CA . VAL A 1 224 ? -1.337 8.719 20.108 1.00 56.69 224 VAL A CA 1
ATOM 1597 C C . VAL A 1 224 ? -2.860 8.537 20.113 1.00 56.69 224 VAL A C 1
ATOM 1599 O O . VAL A 1 224 ? -3.590 9.418 19.664 1.00 56.69 224 VAL A O 1
ATOM 1602 N N . ARG A 1 225 ? -3.370 7.424 20.656 1.00 67.31 225 ARG A N 1
ATOM 1603 C CA . ARG A 1 225 ? -4.806 7.149 20.784 1.00 67.31 225 ARG A CA 1
ATOM 1604 C C . ARG A 1 225 ? -5.053 6.529 22.172 1.00 67.31 225 ARG A C 1
ATOM 1606 O O . ARG A 1 225 ? -4.654 5.391 22.383 1.00 67.31 225 ARG A O 1
ATOM 1613 N N . PRO A 1 226 ? -5.627 7.249 23.151 1.00 69.12 226 PRO A N 1
ATOM 1614 C CA . PRO A 1 226 ? -5.750 6.735 24.517 1.00 69.12 226 PRO A CA 1
ATOM 1615 C C . PRO A 1 226 ? -6.784 5.605 24.615 1.00 69.12 226 PRO A C 1
ATOM 1617 O O . PRO A 1 226 ? -7.772 5.595 23.881 1.00 69.12 226 PRO A O 1
ATOM 1620 N N . ASN A 1 227 ? -6.559 4.664 25.536 1.00 76.00 227 ASN A N 1
ATOM 1621 C CA . ASN A 1 227 ? -7.576 3.704 25.981 1.00 76.00 227 ASN A CA 1
ATOM 1622 C C . ASN A 1 227 ? -8.805 4.432 26.556 1.00 76.00 227 ASN A C 1
ATOM 1624 O O . ASN A 1 227 ? -8.738 5.631 26.849 1.00 76.00 227 ASN A O 1
ATOM 1628 N N . ARG A 1 228 ? -9.932 3.726 26.689 1.00 76.00 228 ARG A N 1
ATOM 1629 C CA . ARG A 1 228 ? -11.168 4.300 27.231 1.00 76.00 228 ARG A CA 1
ATOM 1630 C C . ARG A 1 228 ? -11.551 3.616 28.534 1.00 76.00 228 ARG A C 1
ATOM 1632 O O . ARG A 1 228 ? -11.400 2.407 28.690 1.00 76.00 228 ARG A O 1
ATOM 1639 N N . SER A 1 229 ? -12.036 4.424 29.469 1.00 75.56 229 SER A N 1
ATOM 1640 C CA . SER A 1 229 ? -12.732 3.959 30.666 1.00 75.56 229 SER A CA 1
ATOM 1641 C C . SER A 1 229 ? -13.909 3.066 30.275 1.00 75.56 229 SER A C 1
ATOM 1643 O O . SER A 1 229 ? -14.522 3.250 29.218 1.00 75.56 229 SER A O 1
ATOM 1645 N N . GLY A 1 230 ? -14.184 2.063 31.100 1.00 78.06 230 GLY A N 1
ATOM 1646 C CA . GLY A 1 230 ? -15.081 0.977 30.747 1.00 78.06 230 GLY A CA 1
ATOM 1647 C C . GLY A 1 230 ? -14.589 -0.382 31.234 1.00 78.06 230 GLY A C 1
ATOM 1648 O O . GLY A 1 230 ? -13.414 -0.591 31.516 1.00 78.06 230 GLY A O 1
ATOM 1649 N N . GLU A 1 231 ? -15.523 -1.328 31.269 1.00 81.88 231 GLU A N 1
ATOM 1650 C CA . GLU A 1 231 ? -15.268 -2.755 31.481 1.00 81.88 231 GLU A CA 1
ATOM 1651 C C . GLU A 1 231 ? -15.414 -3.489 30.142 1.00 81.88 231 GLU A C 1
ATOM 1653 O O . GLU A 1 231 ? -16.348 -4.282 29.943 1.00 81.88 231 GLU A O 1
ATOM 1658 N N . HIS A 1 232 ? -14.549 -3.191 29.167 1.00 85.00 232 HIS A N 1
ATOM 1659 C CA . HIS A 1 232 ? -14.635 -3.811 27.845 1.00 85.00 232 HIS A CA 1
ATOM 1660 C C . HIS A 1 232 ? -14.457 -5.323 27.950 1.00 85.00 232 HIS A C 1
ATOM 1662 O O . HIS A 1 232 ? -15.150 -6.047 27.242 1.00 85.00 232 HIS A O 1
ATOM 1668 N N . ASN A 1 233 ? -13.615 -5.838 28.855 1.00 83.69 233 ASN A N 1
ATOM 1669 C CA . ASN A 1 233 ? -13.525 -7.288 29.049 1.00 83.69 233 ASN A CA 1
ATOM 1670 C C . ASN A 1 233 ? -14.890 -7.912 29.389 1.00 83.69 233 ASN A C 1
ATOM 1672 O O . ASN A 1 233 ? -15.275 -8.935 28.823 1.00 83.69 233 ASN A O 1
ATOM 1676 N N . ARG A 1 234 ? -15.653 -7.284 30.289 1.00 86.81 234 ARG A N 1
ATOM 1677 C CA . ARG A 1 234 ? -16.975 -7.779 30.681 1.00 86.81 234 ARG A CA 1
ATOM 1678 C C . ARG A 1 234 ? -17.957 -7.732 29.515 1.00 86.81 234 ARG A C 1
ATOM 1680 O O . ARG A 1 234 ? -18.624 -8.727 29.260 1.00 86.81 234 ARG A O 1
ATOM 1687 N N . HIS A 1 235 ? -18.033 -6.612 28.804 1.00 87.00 235 HIS A N 1
ATOM 1688 C CA . HIS A 1 235 ? -19.056 -6.418 27.775 1.00 87.00 235 HIS A CA 1
ATOM 1689 C C . HIS A 1 235 ? -18.699 -7.076 26.438 1.00 87.00 235 HIS A C 1
ATOM 1691 O O . HIS A 1 235 ? -19.558 -7.685 25.811 1.00 87.00 235 HIS A O 1
ATOM 1697 N N . VAL A 1 236 ? -17.438 -6.999 26.014 1.00 86.00 236 VAL A N 1
ATOM 1698 C CA . VAL A 1 236 ? -16.968 -7.558 24.739 1.00 86.00 236 VAL A CA 1
ATOM 1699 C C . VAL A 1 236 ? -16.710 -9.056 24.871 1.00 86.00 236 VAL A C 1
ATOM 1701 O O . VAL A 1 236 ? -17.264 -9.833 24.099 1.00 86.00 236 VAL A O 1
ATOM 1704 N N . ASN A 1 237 ? -15.926 -9.488 25.866 1.00 83.69 237 ASN A N 1
ATOM 1705 C CA . ASN A 1 237 ? -15.565 -10.906 26.003 1.00 83.69 237 ASN A CA 1
ATOM 1706 C C . ASN A 1 237 ? -16.585 -11.699 26.831 1.00 83.69 237 ASN A C 1
ATOM 1708 O O . ASN A 1 237 ? -16.819 -12.871 26.548 1.00 83.69 237 ASN A O 1
ATOM 1712 N N . GLY A 1 238 ? -17.178 -11.085 27.859 1.00 88.00 238 GLY A N 1
ATOM 1713 C CA . GLY A 1 238 ? -18.159 -11.747 28.724 1.00 88.00 238 GLY A CA 1
ATOM 1714 C C . GLY A 1 238 ? -19.572 -11.781 28.138 1.00 88.00 238 GLY A C 1
ATOM 1715 O O . GLY A 1 238 ? -20.209 -12.831 28.130 1.00 88.00 238 GLY A O 1
ATOM 1716 N N . GLU A 1 239 ? -20.063 -10.639 27.655 1.00 89.62 239 GLU A N 1
ATOM 1717 C CA . GLU A 1 239 ? -21.444 -10.476 27.171 1.00 89.62 239 GLU A CA 1
ATOM 1718 C C . GLU A 1 239 ? -21.553 -10.470 25.630 1.00 89.62 239 GLU A C 1
ATOM 1720 O O . GLU A 1 239 ? -22.650 -10.619 25.094 1.00 89.62 239 GLU A O 1
ATOM 1725 N N . GLY A 1 240 ? -20.431 -10.382 24.903 1.00 87.88 240 GLY A N 1
ATOM 1726 C CA . GLY A 1 240 ? -20.385 -10.521 23.441 1.00 87.88 240 GLY A CA 1
ATOM 1727 C C . GLY A 1 240 ? -20.80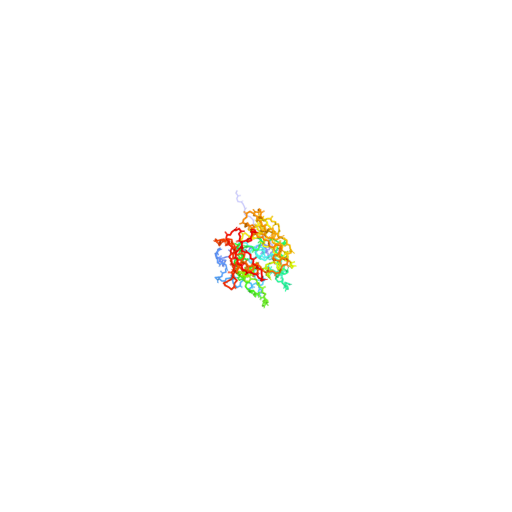7 -9.279 22.649 1.00 87.88 240 GLY A C 1
ATOM 1728 O O . GLY A 1 240 ? -21.129 -9.390 21.465 1.00 87.88 240 GLY A O 1
ATOM 1729 N N . PHE A 1 241 ? -20.838 -8.096 23.267 1.00 87.38 241 PHE A N 1
ATOM 1730 C CA . PHE A 1 241 ? -21.196 -6.860 22.576 1.00 87.38 241 PHE A CA 1
ATOM 1731 C C . PHE A 1 241 ? -20.072 -6.384 21.649 1.00 87.38 241 PHE A C 1
ATOM 1733 O O . PHE A 1 241 ? -18.925 -6.215 22.059 1.00 87.38 241 PHE A O 1
ATOM 1740 N N . GLY A 1 242 ? -20.415 -6.107 20.389 1.00 85.25 242 GLY A N 1
ATOM 1741 C CA . GLY A 1 242 ? -19.489 -5.487 19.441 1.00 85.25 242 GLY A CA 1
ATOM 1742 C C . GLY A 1 242 ? -19.245 -4.010 19.763 1.00 85.25 242 GLY A C 1
ATOM 1743 O O . GLY A 1 242 ? -20.129 -3.330 20.288 1.00 85.25 242 GLY A O 1
ATOM 1744 N N . CYS A 1 243 ? -18.078 -3.484 19.382 1.00 83.44 243 CYS A N 1
ATOM 1745 C CA . CYS A 1 243 ? -17.648 -2.109 19.676 1.00 83.44 243 CYS A CA 1
ATOM 1746 C C . CYS A 1 243 ? -18.665 -1.041 19.227 1.00 83.44 243 CYS A C 1
ATOM 1748 O O . CYS A 1 243 ? -18.895 -0.061 19.931 1.00 83.44 243 CYS A O 1
ATOM 1750 N N . ALA A 1 244 ? -19.322 -1.252 18.081 1.00 84.62 244 ALA A N 1
ATOM 1751 C CA . ALA A 1 244 ? -20.319 -0.331 17.531 1.00 84.62 244 ALA A CA 1
ATOM 1752 C C . ALA A 1 244 ? -21.586 -0.188 18.399 1.00 84.62 244 ALA A C 1
ATOM 1754 O O . ALA A 1 244 ? -22.335 0.769 18.214 1.00 84.62 244 ALA A O 1
ATOM 1755 N N . THR A 1 245 ? -21.813 -1.103 19.350 1.00 88.06 245 THR A N 1
ATOM 1756 C CA . THR A 1 245 ? -22.907 -1.010 20.334 1.00 88.06 245 THR A CA 1
ATOM 1757 C C . THR A 1 245 ? -22.753 0.235 21.207 1.00 88.06 245 THR A C 1
ATOM 1759 O O . THR A 1 245 ? -23.743 0.901 21.506 1.00 88.06 245 THR A O 1
ATOM 1762 N N . CYS A 1 246 ? -21.509 0.557 21.576 1.00 85.69 246 CYS A N 1
ATOM 1763 C CA . CYS A 1 246 ? -21.174 1.690 22.437 1.00 85.69 246 CYS A CA 1
ATOM 1764 C C . CYS A 1 246 ? -20.530 2.847 21.671 1.00 85.69 246 CYS A C 1
ATOM 1766 O O . CYS A 1 246 ? -20.597 3.968 22.142 1.00 85.69 246 CYS A O 1
ATOM 1768 N N . HIS A 1 247 ? -19.917 2.602 20.512 1.00 85.88 247 HIS A N 1
ATOM 1769 C CA . HIS A 1 247 ? -19.221 3.613 19.711 1.00 85.88 247 HIS A CA 1
ATOM 1770 C C . HIS A 1 247 ? -19.884 3.771 18.342 1.00 85.88 247 HIS A C 1
ATOM 1772 O O . HIS A 1 247 ? -19.257 3.478 17.329 1.00 85.88 247 HIS A O 1
ATOM 1778 N N . GLN A 1 248 ? -21.166 4.138 18.291 1.00 84.75 248 GLN A N 1
ATOM 1779 C CA . GLN A 1 248 ? -22.000 4.164 17.080 1.00 84.75 248 GLN A CA 1
ATOM 1780 C C . GLN A 1 248 ? -21.236 4.610 15.811 1.00 84.75 248 GLN A C 1
ATOM 1782 O O . GLN A 1 248 ? -20.966 5.790 15.614 1.00 84.75 248 GLN A O 1
ATOM 1787 N N . GLY A 1 249 ? -20.924 3.661 14.917 1.00 79.50 249 GLY A N 1
ATOM 1788 C CA . GLY A 1 249 ? -20.237 3.928 13.641 1.00 79.50 249 GLY A CA 1
ATOM 1789 C C . GLY A 1 249 ? -18.700 3.924 13.681 1.00 79.50 249 GLY A C 1
ATOM 1790 O O . GLY A 1 249 ? -18.074 4.096 12.637 1.00 79.50 249 GLY A O 1
ATOM 1791 N N . PHE A 1 250 ? -18.091 3.657 14.834 1.00 82.81 250 PHE A N 1
ATOM 1792 C CA . PHE A 1 250 ? -16.641 3.640 15.081 1.00 82.81 250 PHE A CA 1
ATOM 1793 C C . PHE A 1 250 ? -16.127 2.281 15.602 1.00 82.81 250 PHE A C 1
ATOM 1795 O O . PHE A 1 250 ? -15.079 2.204 16.250 1.00 82.81 250 PHE A O 1
ATOM 1802 N N . GLY A 1 251 ? -16.869 1.199 15.341 1.00 82.06 251 GLY A N 1
ATOM 1803 C CA . GLY A 1 251 ? -16.397 -0.161 15.608 1.00 82.06 251 GLY A CA 1
ATOM 1804 C C . GLY A 1 251 ? -15.169 -0.523 14.767 1.00 82.06 251 GLY A C 1
ATOM 1805 O O . GLY A 1 251 ? -14.921 0.088 13.733 1.00 82.06 251 GLY A O 1
ATOM 1806 N N . SER A 1 252 ? -14.392 -1.521 15.193 1.00 80.38 252 SER A N 1
ATOM 1807 C CA . SER A 1 252 ? -13.144 -1.927 14.516 1.00 80.38 252 SER A CA 1
ATOM 1808 C C . SER A 1 252 ? -13.335 -2.409 13.067 1.00 80.38 252 SER A C 1
ATOM 1810 O O . SER A 1 252 ? -12.375 -2.476 12.298 1.00 80.38 252 SER A O 1
ATOM 1812 N N . ASP A 1 253 ? -14.570 -2.712 12.677 1.00 80.81 253 ASP A N 1
ATOM 1813 C CA . ASP A 1 253 ? -15.014 -3.083 11.337 1.00 80.81 253 ASP A CA 1
ATOM 1814 C C . ASP A 1 253 ? -15.474 -1.893 10.474 1.00 80.81 253 ASP A C 1
ATOM 1816 O O . ASP A 1 253 ? -15.831 -2.084 9.311 1.00 80.81 253 ASP A O 1
ATOM 1820 N N . THR A 1 254 ? -15.444 -0.662 10.995 1.00 82.69 254 THR A N 1
ATOM 1821 C CA . THR A 1 254 ? -15.843 0.546 10.264 1.00 82.69 254 THR A CA 1
ATOM 1822 C C . THR A 1 254 ? -14.646 1.415 9.904 1.00 82.69 254 THR A C 1
ATOM 1824 O O . THR A 1 254 ? -13.636 1.461 10.602 1.00 82.69 254 THR A O 1
ATOM 1827 N N . LEU A 1 255 ? -14.774 2.190 8.825 1.00 80.56 255 LEU A N 1
ATOM 1828 C CA . LEU A 1 255 ? -13.740 3.152 8.433 1.00 80.56 255 LEU A CA 1
ATOM 1829 C C . LEU A 1 255 ? -13.516 4.242 9.486 1.00 80.56 255 LEU A C 1
ATOM 1831 O O . LEU A 1 255 ? -12.402 4.741 9.618 1.00 80.56 255 LEU A O 1
ATOM 1835 N N . GLY A 1 256 ? -14.562 4.590 10.243 1.00 79.81 256 GLY A N 1
ATOM 1836 C CA . GLY A 1 256 ? -14.498 5.587 11.311 1.00 79.81 256 GLY A CA 1
ATOM 1837 C C . GLY A 1 256 ? -13.447 5.256 12.370 1.00 79.81 256 GLY A C 1
ATOM 1838 O O . GLY A 1 256 ? -12.845 6.170 12.921 1.00 79.81 256 GLY A O 1
ATOM 1839 N N . HIS A 1 257 ? -13.168 3.970 12.602 1.00 80.31 257 HIS A N 1
ATOM 1840 C CA . HIS A 1 257 ? -12.118 3.536 13.523 1.00 80.31 257 HIS A CA 1
ATOM 1841 C C . HIS A 1 257 ? -10.695 3.819 13.011 1.00 80.31 257 HIS A C 1
ATOM 1843 O O . HIS A 1 257 ? -9.791 4.056 13.808 1.00 80.31 257 HIS A O 1
ATOM 1849 N N . TRP A 1 258 ? -10.489 3.802 11.689 1.00 77.44 258 TRP A N 1
ATOM 1850 C CA . TRP A 1 258 ? -9.158 3.804 11.068 1.00 77.44 258 TRP A CA 1
ATOM 1851 C C . TRP A 1 258 ? -8.744 5.140 10.446 1.00 77.44 258 TRP A C 1
ATOM 1853 O O . TRP A 1 258 ? -7.569 5.320 10.117 1.00 77.44 258 TRP A O 1
ATOM 1863 N N . TYR A 1 259 ? -9.673 6.081 10.258 1.00 70.38 259 TYR A N 1
ATOM 1864 C CA . TYR A 1 259 ? -9.333 7.388 9.703 1.00 70.38 259 TYR A CA 1
ATOM 1865 C C . TYR A 1 259 ? -8.441 8.199 10.661 1.00 70.38 259 TYR A C 1
ATOM 1867 O O . TYR A 1 259 ? -8.733 8.296 11.856 1.00 70.38 259 TYR A O 1
ATOM 1875 N N . PRO A 1 260 ? -7.368 8.832 10.155 1.00 59.31 260 PRO A N 1
ATOM 1876 C CA . PRO A 1 260 ? -6.595 9.772 10.945 1.00 59.31 260 PRO A CA 1
ATOM 1877 C C . PRO A 1 260 ? -7.414 11.040 11.249 1.00 59.31 260 PRO A C 1
ATOM 1879 O O . PRO A 1 260 ? -8.113 11.569 10.389 1.00 59.31 260 PRO A O 1
ATOM 1882 N N . ASP A 1 261 ? -7.303 11.484 12.503 1.00 50.50 261 ASP A N 1
ATOM 1883 C CA . ASP A 1 261 ? -7.568 12.834 13.048 1.00 50.50 261 ASP A CA 1
ATOM 1884 C C . ASP A 1 261 ? -7.582 13.954 11.970 1.00 50.50 261 ASP A C 1
ATOM 1886 O O . ASP A 1 261 ? -6.685 13.969 11.122 1.00 50.50 261 ASP A O 1
ATOM 1890 N N . PRO A 1 262 ? -8.561 14.888 11.959 1.00 47.97 262 PRO A N 1
ATOM 1891 C CA . PRO A 1 262 ? -9.026 15.637 13.132 1.00 47.97 262 PRO A CA 1
ATOM 1892 C C . PRO A 1 262 ? -10.349 15.148 13.759 1.00 47.97 262 PRO A C 1
ATOM 1894 O O . PRO A 1 262 ? -11.054 15.928 14.400 1.00 47.97 262 PRO A O 1
ATOM 1897 N N . LEU A 1 263 ? -10.769 13.900 13.529 1.00 53.69 263 LEU A N 1
ATOM 1898 C CA . LEU A 1 263 ? -11.952 13.372 14.206 1.00 53.69 263 LEU A CA 1
ATOM 1899 C C . LEU A 1 263 ? -11.630 13.037 15.666 1.00 53.69 263 LEU A C 1
ATOM 1901 O O . LEU A 1 263 ? -10.716 12.261 15.956 1.00 53.69 263 LEU A O 1
ATOM 1905 N N . THR A 1 264 ? -12.431 13.604 16.574 1.00 58.19 264 THR A N 1
ATOM 1906 C CA . THR A 1 264 ? -12.421 13.290 18.006 1.00 58.19 264 THR A CA 1
ATOM 1907 C C . THR A 1 264 ? -12.366 11.773 18.206 1.00 58.19 264 THR A C 1
ATOM 1909 O O . THR A 1 264 ? -13.180 11.073 17.595 1.00 58.19 264 THR A O 1
ATOM 1912 N N . PRO A 1 265 ? -11.446 11.247 19.037 1.00 61.41 265 PRO A N 1
ATOM 1913 C CA . PRO A 1 265 ? -11.336 9.816 19.299 1.00 61.41 265 PRO A CA 1
ATOM 1914 C C . PRO A 1 265 ? -12.698 9.205 19.632 1.00 61.41 265 PRO A C 1
ATOM 1916 O O . PRO A 1 265 ? -13.366 9.735 20.520 1.00 61.41 265 PRO A O 1
ATOM 1919 N N . ALA A 1 266 ? -13.060 8.099 18.969 1.00 69.31 266 ALA A N 1
ATOM 1920 C CA . ALA A 1 266 ? -14.357 7.426 19.089 1.00 69.31 266 ALA A CA 1
ATOM 1921 C C . ALA A 1 266 ? -14.861 7.418 20.537 1.00 69.31 266 ALA A C 1
ATOM 1923 O O . ALA A 1 266 ? -14.295 6.739 21.395 1.00 69.31 266 ALA A O 1
ATOM 1924 N N . ASP A 1 267 ? -15.866 8.244 20.817 1.00 73.56 267 ASP A N 1
ATOM 1925 C CA . ASP A 1 267 ? -16.436 8.360 22.152 1.00 73.56 267 ASP A CA 1
ATOM 1926 C C . ASP A 1 267 ? -17.570 7.369 22.346 1.00 73.56 267 ASP A C 1
ATOM 1928 O O . ASP A 1 267 ? -18.047 6.759 21.382 1.00 73.56 267 ASP A O 1
ATOM 1932 N N . VAL A 1 268 ? -17.962 7.155 23.599 1.00 81.06 268 VAL A N 1
ATOM 1933 C CA . VAL A 1 268 ? -19.155 6.367 23.886 1.00 81.06 268 VAL A CA 1
ATOM 1934 C C . VAL A 1 268 ? -20.357 7.148 23.362 1.00 81.06 268 VAL A C 1
ATOM 1936 O O . VAL A 1 268 ? -20.760 8.173 23.905 1.00 81.06 268 VAL A O 1
ATOM 1939 N N . GLN A 1 269 ? -20.925 6.646 22.278 1.00 85.06 269 GLN A N 1
ATOM 1940 C CA . GLN A 1 269 ? -22.122 7.141 21.636 1.00 85.06 269 GLN A CA 1
ATOM 1941 C C . GLN A 1 269 ? -23.029 5.951 21.343 1.00 85.06 269 GLN A C 1
ATOM 1943 O O . GLN A 1 269 ? -22.752 5.122 20.476 1.00 85.06 269 GLN A O 1
ATOM 1948 N N . PHE A 1 270 ? -24.138 5.876 22.068 1.00 86.62 270 PHE A N 1
ATOM 1949 C CA . PHE A 1 270 ? -25.147 4.851 21.853 1.00 86.62 270 PHE A CA 1
ATOM 1950 C C . PHE A 1 270 ? -26.052 5.215 20.671 1.00 86.62 270 PHE A C 1
ATOM 1952 O O . PHE A 1 270 ? -26.346 6.387 20.425 1.00 86.62 270 PHE A O 1
ATOM 1959 N N . ALA A 1 271 ? -26.546 4.205 19.950 1.00 83.38 271 ALA A N 1
ATOM 1960 C CA . ALA A 1 271 ? -27.626 4.420 18.993 1.00 83.38 271 ALA A CA 1
ATOM 1961 C C . ALA A 1 271 ? -28.871 4.960 19.716 1.00 83.38 271 ALA A C 1
ATOM 1963 O O . ALA A 1 271 ? -29.150 4.561 20.843 1.00 83.38 271 ALA A O 1
ATOM 1964 N N . ALA A 1 272 ? -29.675 5.792 19.045 1.00 81.94 272 ALA A N 1
ATOM 1965 C CA . ALA A 1 272 ? -30.884 6.393 19.631 1.00 81.94 272 ALA A CA 1
ATOM 1966 C C . ALA A 1 272 ? -31.905 5.367 20.174 1.00 81.94 272 ALA A C 1
ATOM 1968 O O . ALA A 1 272 ? -32.788 5.710 20.953 1.00 81.94 272 ALA A O 1
ATOM 1969 N N . THR A 1 273 ? -31.793 4.105 19.758 1.00 85.12 273 THR A N 1
ATOM 1970 C CA . THR A 1 273 ? -32.612 2.982 20.227 1.00 85.12 273 THR A CA 1
ATOM 1971 C C . THR A 1 273 ? -32.167 2.408 21.575 1.00 85.12 273 THR A C 1
ATOM 1973 O O . THR A 1 273 ? -32.898 1.615 22.159 1.00 85.12 273 THR A O 1
ATOM 1976 N N . ILE A 1 274 ? -30.977 2.760 22.063 1.00 86.88 274 ILE A N 1
ATOM 1977 C CA . ILE A 1 274 ? -30.428 2.302 23.340 1.00 86.88 274 ILE A CA 1
ATOM 1978 C C . ILE A 1 274 ? -30.629 3.421 24.367 1.00 86.88 274 ILE A C 1
ATOM 1980 O O . ILE A 1 274 ? -30.084 4.514 24.233 1.00 86.88 274 ILE A O 1
ATOM 1984 N N . ALA A 1 275 ? -31.402 3.141 25.418 1.00 87.81 275 ALA A N 1
ATOM 1985 C CA . ALA A 1 275 ? -31.688 4.085 26.499 1.00 87.81 275 ALA A CA 1
ATOM 1986 C C . ALA A 1 275 ? -30.545 4.126 27.534 1.00 87.81 275 ALA A C 1
ATOM 1988 O O . ALA A 1 275 ? -30.733 3.770 28.700 1.00 87.81 275 ALA A O 1
ATOM 1989 N N . MET A 1 276 ? -29.355 4.529 27.083 1.00 89.25 276 MET A N 1
ATOM 1990 C CA . MET A 1 276 ? -28.142 4.687 27.889 1.00 89.25 276 MET A CA 1
ATOM 1991 C C . MET A 1 276 ? -27.460 6.020 27.578 1.00 89.25 276 MET A C 1
ATOM 1993 O O . MET A 1 276 ? -27.432 6.457 26.429 1.00 89.25 276 MET A O 1
ATOM 1997 N N . THR A 1 277 ? -26.869 6.640 28.594 1.00 88.81 277 THR A N 1
ATOM 1998 C CA . THR A 1 277 ? -25.942 7.769 28.445 1.00 88.81 277 THR A CA 1
ATOM 1999 C C . THR A 1 277 ? -24.640 7.488 29.187 1.00 88.81 277 THR A C 1
ATOM 2001 O O . THR A 1 277 ? -24.623 6.702 30.135 1.00 88.81 277 THR A O 1
ATOM 2004 N N . TYR A 1 278 ? -23.557 8.128 28.744 1.00 85.69 278 TYR A N 1
ATOM 2005 C CA . TYR A 1 278 ? -22.245 8.087 29.386 1.00 85.69 278 TYR A CA 1
ATOM 2006 C C . TYR A 1 278 ? -21.766 9.517 29.642 1.00 85.69 278 TYR A C 1
ATOM 2008 O O . TYR A 1 278 ? -21.806 10.342 28.730 1.00 85.69 278 TYR A O 1
ATOM 2016 N N . ASP A 1 279 ? -21.359 9.825 30.875 1.00 83.19 279 ASP A N 1
ATOM 2017 C CA . ASP A 1 279 ? -20.910 11.171 31.278 1.00 83.19 279 ASP A CA 1
ATOM 2018 C C . ASP A 1 279 ? -19.375 11.327 31.312 1.00 83.19 279 ASP A C 1
ATOM 2020 O O . ASP A 1 279 ? -18.863 12.357 31.752 1.00 83.19 279 ASP A O 1
ATOM 2024 N N . GLY A 1 280 ? -18.640 10.312 30.841 1.00 77.50 280 GLY A N 1
ATOM 2025 C CA . GLY A 1 280 ? -17.180 10.230 30.941 1.00 77.50 280 GLY A CA 1
ATOM 2026 C C . GLY A 1 280 ? -16.687 9.432 32.152 1.00 77.50 280 GLY A C 1
ATOM 2027 O O . GLY A 1 280 ? -15.489 9.196 32.283 1.00 77.50 280 GLY A O 1
ATOM 2028 N N . THR A 1 281 ? -17.578 9.012 33.052 1.00 79.12 281 THR A N 1
ATOM 2029 C CA . THR A 1 281 ? -17.238 8.194 34.232 1.00 79.12 281 THR A CA 1
ATOM 2030 C C . THR A 1 281 ? -18.322 7.170 34.567 1.00 79.12 281 THR A C 1
ATOM 2032 O O . THR A 1 281 ? -18.022 6.050 34.967 1.00 79.12 281 THR A O 1
ATOM 2035 N N . ASN A 1 282 ? -19.589 7.526 34.388 1.00 85.38 282 ASN A N 1
ATOM 2036 C CA . ASN A 1 282 ? -20.729 6.701 34.744 1.00 85.38 282 ASN A CA 1
ATOM 2037 C C . ASN A 1 282 ? -21.635 6.477 33.542 1.00 85.38 282 ASN A C 1
ATOM 2039 O O . ASN A 1 282 ? -21.906 7.380 32.742 1.00 85.38 282 ASN A O 1
ATOM 2043 N N . CYS A 1 283 ? -22.167 5.265 33.475 1.00 86.56 283 CYS A N 1
ATOM 2044 C CA . CYS A 1 283 ? -23.312 4.963 32.634 1.00 86.56 283 CYS A CA 1
ATOM 2045 C C . CYS A 1 283 ? -24.598 5.342 33.381 1.00 86.56 283 CYS A C 1
ATOM 2047 O O . CYS A 1 283 ? -24.648 5.277 34.604 1.00 86.56 283 CYS A O 1
ATOM 2049 N N . ASN A 1 284 ? -25.647 5.739 32.658 1.00 90.88 284 ASN A N 1
ATOM 2050 C CA . ASN A 1 284 ? -26.968 6.003 33.233 1.00 90.88 284 ASN A CA 1
ATOM 2051 C C . ASN A 1 284 ? -28.069 5.490 32.299 1.00 90.88 284 ASN A C 1
ATOM 2053 O O . ASN A 1 284 ? -28.149 5.909 31.144 1.00 90.88 284 ASN A O 1
ATOM 2057 N N . GLY A 1 285 ? -28.914 4.567 32.777 1.00 91.06 285 GLY A N 1
ATOM 2058 C CA . GLY A 1 285 ? -30.019 3.998 31.992 1.00 91.06 285 GLY A CA 1
ATOM 2059 C C . GLY A 1 285 ? -30.155 2.479 32.107 1.00 91.06 285 GLY A C 1
ATOM 2060 O O . GLY A 1 285 ? -29.767 1.883 33.109 1.00 91.06 285 GLY A O 1
ATOM 2061 N N . THR A 1 286 ? -30.766 1.848 31.102 1.00 89.06 286 THR A N 1
ATOM 2062 C CA . THR A 1 286 ? -31.022 0.397 31.080 1.00 89.06 286 THR A CA 1
ATOM 2063 C C . THR A 1 286 ? -30.512 -0.217 29.783 1.00 89.06 286 THR A C 1
ATOM 2065 O O . THR A 1 286 ? -30.868 0.226 28.694 1.00 89.06 286 THR A O 1
ATOM 2068 N N . CYS A 1 287 ? -29.724 -1.282 29.907 1.00 87.75 287 CYS A N 1
ATOM 2069 C CA . CYS A 1 287 ? -29.217 -2.077 28.793 1.00 87.75 287 CYS A CA 1
ATOM 2070 C C . CYS A 1 287 ? -29.325 -3.559 29.166 1.00 87.75 287 CYS A C 1
ATOM 2072 O O . CYS A 1 287 ? -29.210 -3.885 30.344 1.00 87.75 287 CYS A O 1
ATOM 2074 N N . HIS A 1 288 ? -29.592 -4.452 28.202 1.00 87.69 288 HIS A N 1
ATOM 2075 C CA . HIS A 1 288 ? -29.693 -5.916 28.411 1.00 87.69 288 HIS A CA 1
ATOM 2076 C C . HIS A 1 288 ? -30.554 -6.365 29.610 1.00 87.69 288 HIS A C 1
ATOM 2078 O O . HIS A 1 288 ? -30.326 -7.410 30.212 1.00 87.69 288 HIS A O 1
ATOM 2084 N N . GLY A 1 289 ? -31.570 -5.571 29.963 1.00 85.94 289 GLY A N 1
ATOM 2085 C CA . GLY A 1 289 ? -32.446 -5.837 31.107 1.00 85.94 289 GLY A CA 1
ATOM 2086 C C . GLY A 1 289 ? -31.846 -5.504 32.481 1.00 85.94 289 GLY A C 1
ATOM 2087 O O . GLY A 1 289 ? -32.493 -5.778 33.489 1.00 85.94 289 GLY A O 1
ATOM 2088 N N . LYS A 1 290 ? -30.653 -4.895 32.546 1.00 86.50 290 LYS A N 1
ATOM 2089 C CA . LYS A 1 290 ? -30.010 -4.424 33.781 1.00 86.50 290 LYS A CA 1
ATOM 2090 C C . 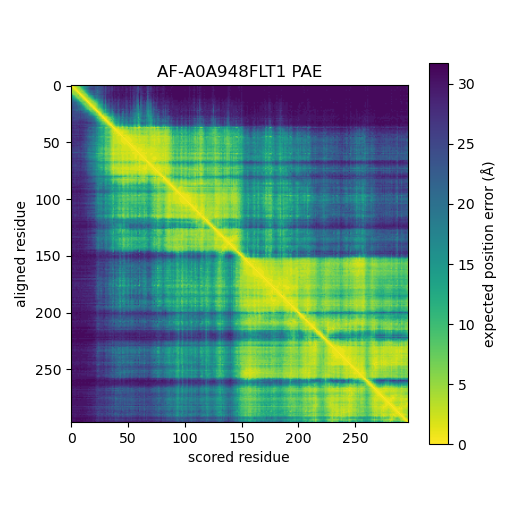LYS A 1 290 ? -30.025 -2.893 33.873 1.00 86.50 290 LYS A C 1
ATOM 2092 O O . LYS A 1 290 ? -29.810 -2.189 32.883 1.00 86.50 290 LYS A O 1
ATOM 2097 N N . ASN A 1 291 ? -30.267 -2.378 35.079 1.00 88.62 291 ASN A N 1
ATOM 2098 C CA . ASN A 1 291 ? -30.166 -0.951 35.389 1.00 88.62 291 ASN A CA 1
ATOM 2099 C C . ASN A 1 291 ? -28.709 -0.593 35.703 1.00 88.62 291 ASN A C 1
ATOM 2101 O O . ASN A 1 291 ? -28.091 -1.267 36.519 1.00 88.62 291 ASN A O 1
ATOM 2105 N N . HIS A 1 292 ? -28.215 0.472 35.080 1.00 87.38 292 HIS A N 1
ATOM 2106 C CA . HIS A 1 292 ? -26.845 0.966 35.197 1.00 87.38 292 HIS A CA 1
ATOM 2107 C C . HIS A 1 292 ? -26.805 2.382 35.807 1.00 87.38 292 HIS A C 1
ATOM 2109 O O . HIS A 1 292 ? -25.858 3.105 35.562 1.00 87.38 292 HIS A O 1
ATOM 2115 N N . ASN A 1 293 ? -27.844 2.848 36.517 1.00 85.81 293 ASN A N 1
ATOM 2116 C CA . ASN A 1 293 ? -27.966 4.235 36.999 1.00 85.81 293 ASN A CA 1
ATOM 2117 C C . ASN A 1 293 ? -27.681 4.406 38.515 1.00 85.81 293 ASN A C 1
ATOM 2119 O O . ASN A 1 293 ? -28.540 4.012 39.315 1.00 85.81 293 ASN A O 1
ATOM 2123 N N . PRO A 1 294 ? -26.582 5.077 38.924 1.00 75.38 294 PRO A N 1
ATOM 2124 C CA . PRO A 1 294 ? -25.319 5.260 38.203 1.00 75.38 294 PRO A CA 1
ATOM 2125 C C . PRO A 1 294 ? -24.355 4.101 38.501 1.00 75.38 294 PRO A C 1
ATOM 2127 O O . PRO A 1 294 ? -24.112 3.759 39.658 1.00 75.38 294 PRO A O 1
ATOM 2130 N N . GLU A 1 295 ? -23.793 3.504 37.457 1.00 81.44 295 GLU A N 1
ATOM 2131 C CA . GLU A 1 295 ? -22.737 2.494 37.556 1.00 81.44 295 GLU A CA 1
ATOM 2132 C C . GLU A 1 295 ? -21.441 3.102 37.008 1.00 81.44 295 GLU A C 1
ATOM 2134 O O . GLU A 1 295 ? -21.423 3.625 35.889 1.00 81.44 295 GLU A O 1
ATOM 2139 N N . SER A 1 296 ? -20.394 3.100 37.837 1.00 75.31 296 SER A N 1
ATOM 2140 C CA . SER A 1 296 ? -19.075 3.664 37.530 1.00 75.31 296 SER A CA 1
ATOM 2141 C C . SER A 1 296 ? -18.210 2.657 36.780 1.00 75.31 296 SER A C 1
ATOM 2143 O O . SER A 1 296 ? -18.140 1.502 37.213 1.00 75.31 296 SER A O 1
ATOM 2145 N N . TRP A 1 297 ? -17.510 3.107 35.736 1.00 71.25 297 TRP A N 1
ATOM 2146 C CA . TRP A 1 297 ? -16.676 2.265 34.873 1.00 71.25 297 TRP A CA 1
ATOM 2147 C C . TRP A 1 297 ? -15.406 2.974 34.394 1.00 71.25 297 TRP A C 1
ATOM 2149 O O . TRP A 1 297 ? -15.469 4.198 34.131 1.00 71.25 297 TRP A O 1
#

Solvent-accessible surface area (backbone atoms only — not comparable to full-atom values): 18119 Å² total; per-residue (Å²): 131,90,87,88,81,89,83,90,80,81,89,74,96,80,88,86,86,85,83,84,86,77,83,77,77,66,88,49,95,82,55,51,60,101,87,48,81,57,64,93,65,41,85,80,44,43,69,65,50,44,71,74,45,59,67,73,49,27,82,49,20,26,89,83,34,68,29,36,101,85,39,69,31,53,56,79,68,23,81,42,66,92,76,74,37,80,61,78,91,79,67,87,39,67,78,59,46,50,46,53,50,39,72,75,63,44,64,77,78,46,31,40,57,73,37,24,10,51,89,88,21,78,35,17,46,85,84,33,64,23,70,50,29,51,65,42,67,47,99,86,70,53,73,41,81,49,41,60,44,78,83,61,65,78,69,26,74,25,54,88,35,48,50,48,48,42,53,74,51,50,72,73,47,56,69,38,29,24,62,53,82,77,24,78,33,88,87,40,70,33,51,43,81,69,30,62,48,31,74,82,66,81,46,90,86,55,52,48,28,38,21,43,75,58,43,47,32,91,54,84,19,43,87,80,47,75,28,42,68,43,59,46,56,52,41,39,74,68,68,61,50,58,57,38,63,43,19,57,68,36,15,78,82,31,65,62,53,67,58,78,70,92,65,76,75,82,53,82,35,53,48,93,88,48,58,56,47,67,79,88,47,35,38,39,38,49,55,99,92,40,78,32,70,80,38,77,69

Foldseek 3Di:
DDDDDDDDDDDDPDPDPDDPPDPPDDQDPPQDPLPPNDDPCCLVCVVVVCVVPVPVCCNACNPQQCGDPNGHRLCVQQVDDDVGDNDDPPDPACLPRVLVVCVVVPDVSQCDLCHQHHPVSPRHPPQHDGLQDQWGQDPVRDIHGHHNPDPDDLQCQACVHVLVVCLVPVPSVQSAEECDDDGSGNPDDHVCVQQVQDGDDSDRQCCQSAAHVVLDDQDDRNVPAHRAHDDCCCVCVVVNDFPCQQQVQCTSRHSVVVDDDPDDRRGGDHDPPDQWDDPRFFIQGDDPRDGPHGPGD

Secondary structure (DSSP, 8-state):
---------------SSS--S-------TTSPPTT-SS-TTHHHHHHHHHHH-TTTTHHHH-TTSS--TTPPPGGGT-SBTTTTBSS-TT-S-IIIIIHHHHHHH-STTT--TTTT-STTT---SSSPPPTT-SEEE-TTS-EEE--SSSS-SGGGGSIIIIIHHHHH-STTGGGT--SSSSPSSTTSPPGGGT--SSS--SSTT--TTTS-SS-BSSS-STTTS--BSS-HIIIIIIS---GGGTBTT-STTSHHHHS-SSS-----B--TTS-EEE-SSEEEEEETTEE-TTEE-

Mean predicted aligned error: 16.29 Å